Protein AF-A0A8H6BTT4-F1 (afdb_monomer_lite)

pLDDT: mean 71.1, std 17.99, range [34.5, 95.5]

Radius of gyration: 25.83 Å; chains: 1; bounding box: 54×52×84 Å

Organism: Candida albicans (NCBI:txid5476)

Structure (mmCIF, N/CA/C/O backbone):
data_AF-A0A8H6BTT4-F1
#
_entry.id   AF-A0A8H6BTT4-F1
#
loop_
_atom_site.group_PDB
_atom_site.id
_atom_site.type_symbol
_atom_site.label_atom_id
_atom_site.label_alt_id
_atom_site.label_comp_id
_atom_site.label_asym_id
_atom_site.label_entity_id
_atom_site.label_seq_id
_atom_site.pdbx_PDB_ins_code
_atom_site.Cartn_x
_atom_site.Cartn_y
_atom_site.Cartn_z
_atom_site.occupancy
_atom_site.B_iso_or_equiv
_atom_site.auth_seq_id
_atom_site.auth_comp_id
_atom_site.auth_asym_id
_atom_site.auth_atom_id
_atom_site.pdbx_PDB_model_num
ATOM 1 N N . MET A 1 1 ? 7.537 -8.546 46.262 1.00 34.50 1 MET A N 1
ATOM 2 C CA . MET A 1 1 ? 7.245 -9.928 45.823 1.00 34.50 1 MET A CA 1
ATOM 3 C C . MET A 1 1 ? 6.447 -9.865 44.535 1.00 34.50 1 MET A C 1
ATOM 5 O O . MET A 1 1 ? 5.301 -9.439 44.555 1.00 34.50 1 MET A O 1
ATOM 9 N N . SER A 1 2 ? 7.105 -10.193 43.424 1.00 35.16 2 SER A N 1
ATOM 10 C CA . SER A 1 2 ? 6.524 -10.254 42.081 1.00 35.16 2 SER A CA 1
ATOM 11 C C . SER A 1 2 ? 5.437 -11.331 42.040 1.00 35.16 2 SER A C 1
ATOM 13 O O . SER A 1 2 ? 5.732 -12.498 42.296 1.00 35.16 2 SER A O 1
ATOM 15 N N . LYS A 1 3 ? 4.183 -10.952 41.769 1.00 35.44 3 LYS A N 1
ATOM 16 C CA . LYS A 1 3 ? 3.129 -11.919 41.446 1.00 35.44 3 LYS A CA 1
ATOM 17 C C . LYS A 1 3 ? 3.288 -12.281 39.974 1.00 35.44 3 LYS A C 1
ATOM 19 O O . LYS A 1 3 ? 2.929 -11.512 39.089 1.00 35.44 3 LYS A O 1
ATOM 24 N N . ILE A 1 4 ? 3.878 -13.445 39.737 1.00 36.16 4 ILE A N 1
ATOM 25 C CA . ILE A 1 4 ? 3.877 -14.106 38.436 1.00 36.16 4 ILE A CA 1
ATOM 26 C C . ILE A 1 4 ? 2.411 -14.422 38.119 1.00 36.16 4 ILE A C 1
ATOM 28 O O . ILE A 1 4 ? 1.793 -15.230 38.809 1.00 36.16 4 ILE A O 1
ATOM 32 N N . HIS A 1 5 ? 1.832 -13.733 37.135 1.00 36.84 5 HIS A N 1
ATOM 33 C CA . HIS A 1 5 ? 0.508 -14.072 36.625 1.00 36.84 5 HIS A CA 1
ATOM 34 C C . HIS A 1 5 ? 0.617 -15.384 35.845 1.00 36.84 5 HIS A C 1
ATOM 36 O O . HIS A 1 5 ? 1.303 -15.454 34.826 1.00 36.84 5 HIS A O 1
ATOM 42 N N . THR A 1 6 ? -0.033 -16.426 36.355 1.00 44.44 6 THR A N 1
ATOM 43 C CA . THR A 1 6 ? -0.246 -17.698 35.665 1.00 44.44 6 THR A CA 1
ATOM 44 C C . THR A 1 6 ? -0.925 -17.418 34.324 1.00 44.44 6 T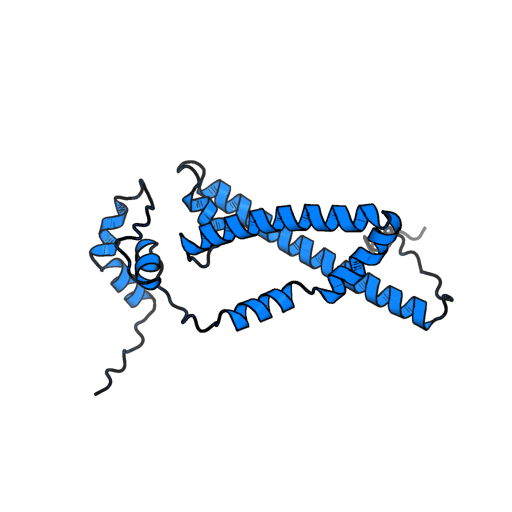HR A C 1
ATOM 46 O O . THR A 1 6 ? -1.900 -16.668 34.269 1.00 44.44 6 THR A O 1
ATOM 49 N N . VAL A 1 7 ? -0.394 -17.978 33.237 1.00 40.69 7 VAL A N 1
ATOM 50 C CA . VAL A 1 7 ? -0.995 -17.873 31.902 1.00 40.69 7 VAL A CA 1
ATOM 51 C C . VAL A 1 7 ? -2.302 -18.669 31.929 1.00 40.69 7 VAL A C 1
ATOM 53 O O . VAL A 1 7 ? -2.276 -19.894 31.874 1.00 40.69 7 VAL A O 1
ATOM 56 N N . LEU A 1 8 ? -3.427 -17.976 32.110 1.00 48.69 8 LEU A N 1
ATOM 57 C CA . LEU A 1 8 ? -4.773 -18.549 32.023 1.00 48.69 8 LEU A CA 1
ATOM 58 C C . LEU A 1 8 ? -5.030 -19.050 30.595 1.00 48.69 8 LEU A C 1
ATOM 60 O O . LEU A 1 8 ? -4.548 -18.452 29.626 1.00 48.69 8 LEU A O 1
ATOM 64 N N . SER A 1 9 ? -5.780 -20.146 30.467 1.00 45.72 9 SER A N 1
ATOM 65 C CA . SER A 1 9 ? -6.171 -20.704 29.168 1.00 45.72 9 SER A CA 1
ATOM 66 C C . SER A 1 9 ? -6.985 -19.676 28.367 1.00 45.72 9 SER A C 1
ATOM 68 O O . SER A 1 9 ? -7.694 -18.848 28.942 1.00 45.72 9 SER A O 1
ATOM 70 N N . GLN A 1 10 ? -6.895 -19.709 27.031 1.00 43.00 10 GLN A N 1
ATOM 71 C CA . GLN A 1 10 ? -7.602 -18.775 26.135 1.00 43.00 10 GLN A CA 1
ATOM 72 C C . GLN A 1 10 ? -9.111 -18.708 26.430 1.00 43.00 10 GLN A C 1
ATOM 74 O O . GLN A 1 10 ? -9.710 -17.638 26.339 1.00 43.00 10 GLN A O 1
ATOM 79 N N . GLU A 1 11 ? -9.710 -19.825 26.844 1.00 50.56 11 GLU A N 1
ATOM 80 C CA . GLU A 1 11 ? -11.13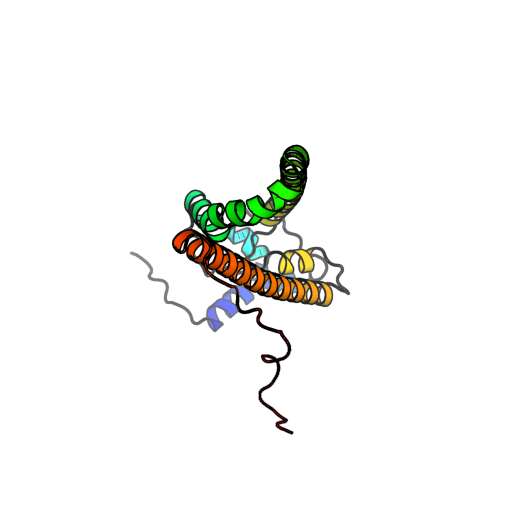1 -19.906 27.190 1.00 50.56 11 GLU A CA 1
ATOM 81 C C . GLU A 1 11 ? -11.460 -19.159 28.494 1.00 50.56 11 GLU A C 1
ATOM 83 O O . GLU A 1 11 ? -12.424 -18.397 28.528 1.00 50.56 11 GLU A O 1
ATOM 88 N N . GLU A 1 12 ? -10.609 -19.259 29.520 1.00 52.47 12 GLU A N 1
ATOM 89 C CA . GLU A 1 12 ? -10.796 -18.589 30.819 1.00 52.47 12 GLU A CA 1
ATOM 90 C C . GLU A 1 12 ? -10.616 -17.066 30.717 1.00 52.47 12 GLU A C 1
ATOM 92 O O . GLU A 1 12 ? -11.300 -16.298 31.395 1.00 52.47 12 GLU A O 1
ATOM 97 N N . LEU A 1 13 ? -9.725 -16.598 29.835 1.00 50.38 13 LEU A N 1
ATOM 98 C CA . LEU A 1 13 ? -9.551 -15.168 29.557 1.00 50.38 13 LEU A CA 1
ATOM 99 C C . LEU A 1 13 ? -10.730 -14.588 28.770 1.00 50.38 13 LEU A C 1
ATOM 101 O O . LEU A 1 13 ? -11.157 -13.468 29.050 1.00 50.38 13 LEU A O 1
ATOM 105 N N . VAL A 1 14 ? -11.274 -15.340 27.807 1.00 52.62 14 VAL A N 1
ATOM 106 C CA . VAL A 1 14 ? -12.504 -14.961 27.092 1.00 52.62 14 VAL A CA 1
ATOM 107 C C . VAL A 1 14 ? -13.684 -14.915 28.058 1.00 52.62 14 VAL A C 1
ATOM 109 O O . VAL A 1 14 ? -14.512 -14.009 27.967 1.00 52.62 14 VAL A O 1
ATOM 112 N N . GLU A 1 15 ? -13.749 -15.847 29.004 1.00 57.22 15 GLU A N 1
ATOM 113 C CA . GLU A 1 15 ? -14.790 -15.885 30.023 1.00 57.22 15 GLU A CA 1
ATOM 114 C C . GLU A 1 15 ? -14.665 -14.723 31.018 1.00 57.22 15 GLU A C 1
ATOM 116 O O . GLU A 1 15 ? -15.668 -14.074 31.291 1.00 57.22 15 GLU A O 1
ATOM 121 N N . GLN A 1 16 ? -13.455 -14.349 31.453 1.00 51.50 16 GLN A N 1
ATOM 122 C CA . GLN A 1 16 ? -13.228 -13.175 32.312 1.00 51.50 16 GLN A CA 1
ATOM 123 C C . GLN A 1 16 ? -13.513 -11.830 31.625 1.00 51.50 16 GLN A C 1
ATOM 125 O O . GLN A 1 16 ? -13.979 -10.889 32.272 1.00 51.50 16 GLN A O 1
ATOM 130 N N . VAL A 1 17 ? -13.258 -11.721 30.316 1.00 53.31 17 VAL A N 1
ATOM 131 C CA . VAL A 1 17 ? -13.626 -10.531 29.526 1.00 53.31 17 VAL A CA 1
ATOM 132 C C . VAL A 1 17 ? -15.139 -10.471 29.321 1.00 53.31 17 VAL A C 1
ATOM 134 O O . VAL A 1 17 ? -15.735 -9.408 29.482 1.00 53.31 17 VAL A O 1
ATOM 137 N N . LYS A 1 18 ? -15.785 -11.613 29.042 1.00 53.00 18 LYS A N 1
ATOM 138 C CA . LYS A 1 18 ? -17.250 -11.713 28.962 1.00 53.00 18 LYS A CA 1
ATOM 139 C C . LYS A 1 18 ? -17.929 -11.469 30.311 1.00 53.00 18 LYS A C 1
ATOM 141 O O . LYS A 1 18 ? -19.021 -10.913 30.330 1.00 53.00 18 LYS A O 1
ATOM 146 N N . SER A 1 19 ? -17.315 -11.868 31.426 1.00 50.38 19 SER A N 1
ATOM 147 C CA . SER A 1 19 ? -17.892 -11.754 32.770 1.00 50.38 19 SER A CA 1
ATOM 148 C C . SER A 1 19 ? -17.712 -10.372 33.398 1.00 50.38 19 SER A C 1
ATOM 150 O O . SER A 1 19 ? -18.298 -10.105 34.451 1.00 50.38 19 SER A O 1
ATOM 152 N N . HIS A 1 20 ? -16.908 -9.482 32.805 1.00 51.22 20 HIS A N 1
ATOM 153 C CA . HIS A 1 20 ? -16.835 -8.102 33.273 1.00 51.22 20 HIS A CA 1
ATOM 154 C C . HIS A 1 20 ? -18.169 -7.408 32.982 1.00 51.22 20 HIS A C 1
ATOM 156 O O . HIS A 1 20 ? -18.585 -7.267 31.830 1.00 51.22 20 HIS A O 1
ATOM 162 N N . LYS A 1 21 ? -18.841 -6.957 34.047 1.00 43.41 21 LYS A N 1
ATOM 163 C CA . LYS A 1 21 ? -20.152 -6.285 33.997 1.00 43.41 21 LYS A CA 1
ATOM 164 C C . LYS A 1 21 ? -20.181 -5.071 33.056 1.00 43.41 21 LYS A C 1
ATOM 166 O O . LYS A 1 21 ? -21.246 -4.740 32.545 1.00 43.41 21 LYS A O 1
ATOM 171 N N . GLU A 1 22 ? -19.025 -4.457 32.811 1.00 46.56 22 GLU A N 1
ATOM 172 C CA . GLU A 1 22 ? -18.831 -3.357 31.858 1.00 46.56 22 GLU A CA 1
ATOM 173 C C . GLU A 1 22 ? -18.987 -3.783 30.386 1.00 46.56 22 GLU A C 1
ATOM 175 O O . GLU A 1 22 ? -19.519 -3.020 29.586 1.00 46.56 22 GLU A O 1
ATOM 180 N N . TYR A 1 23 ? -18.600 -5.014 30.024 1.00 44.66 23 TYR A N 1
ATOM 181 C CA . TYR A 1 23 ? -18.646 -5.511 28.640 1.00 44.66 23 TYR A CA 1
ATOM 182 C C . TYR A 1 23 ? -19.887 -6.372 28.350 1.00 44.66 23 TYR A C 1
ATOM 184 O O . TYR A 1 23 ? -20.375 -6.381 27.219 1.00 44.66 23 TYR A O 1
ATOM 192 N N . TYR A 1 24 ? -20.451 -7.048 29.363 1.00 38.06 24 TYR A N 1
ATOM 193 C CA . TYR A 1 24 ? -21.650 -7.893 29.217 1.00 38.06 24 TYR A CA 1
ATOM 194 C C . TYR A 1 24 ? -22.916 -7.083 28.875 1.00 38.06 24 TYR A C 1
ATOM 196 O O . TYR A 1 24 ? -23.728 -7.496 28.043 1.00 38.06 24 TYR A O 1
ATOM 204 N N . ASN A 1 25 ? -23.066 -5.893 29.466 1.00 41.09 25 ASN A N 1
ATOM 205 C CA . ASN A 1 25 ? -24.255 -5.049 29.291 1.00 41.09 25 ASN A CA 1
ATOM 206 C C . ASN A 1 25 ? -24.286 -4.257 27.973 1.00 41.09 25 ASN A C 1
ATOM 208 O O . ASN A 1 25 ? -25.276 -3.588 27.686 1.00 41.09 25 ASN A O 1
ATOM 212 N N . ASN A 1 26 ? -23.247 -4.347 27.136 1.00 44.25 26 ASN A N 1
ATOM 213 C CA . ASN A 1 26 ? -23.182 -3.585 25.888 1.00 44.25 26 ASN A CA 1
ATOM 214 C C . ASN A 1 26 ? -23.872 -4.290 24.697 1.00 44.25 26 ASN A C 1
ATOM 216 O O . ASN A 1 26 ? -23.943 -3.754 23.593 1.00 44.25 26 ASN A O 1
ATOM 220 N N . THR A 1 27 ? -24.451 -5.477 24.911 1.00 46.03 27 THR A N 1
ATOM 221 C CA . THR A 1 27 ? -25.296 -6.155 23.908 1.00 46.03 27 THR A CA 1
ATOM 222 C C . THR A 1 27 ? -26.642 -5.455 23.681 1.00 46.03 27 THR A C 1
ATOM 224 O O . THR A 1 27 ? -27.316 -5.759 22.699 1.00 46.03 27 THR A O 1
ATOM 227 N N . GLN A 1 28 ? -27.013 -4.472 24.513 1.00 38.78 28 GLN A N 1
ATOM 228 C CA . GLN A 1 28 ? -28.137 -3.567 24.241 1.00 38.78 28 GLN A CA 1
ATOM 229 C C . GLN A 1 28 ? -27.756 -2.320 23.416 1.00 38.78 28 GLN A C 1
ATOM 231 O O . GLN A 1 28 ? -28.654 -1.679 22.883 1.00 38.78 28 GLN A O 1
ATOM 236 N N . ASN A 1 29 ? -26.467 -2.025 23.173 1.00 37.31 29 ASN A N 1
ATOM 237 C CA . ASN A 1 29 ? -26.042 -0.986 22.210 1.00 37.31 29 ASN A CA 1
ATOM 238 C C . ASN A 1 29 ? -25.744 -1.559 20.815 1.00 37.31 29 ASN A C 1
ATOM 240 O O . ASN A 1 29 ? -24.873 -1.089 20.079 1.00 37.31 29 ASN A O 1
ATOM 244 N N . VAL A 1 30 ? -26.524 -2.555 20.393 1.00 43.50 30 VAL A N 1
ATOM 245 C CA . VAL A 1 30 ? -26.549 -3.017 18.994 1.00 43.50 30 VAL A CA 1
ATOM 246 C C . VAL A 1 30 ? -27.079 -1.917 18.046 1.00 43.50 30 VAL A C 1
ATOM 248 O O . VAL A 1 30 ? -26.966 -2.046 16.827 1.00 43.50 30 VAL A O 1
ATOM 251 N N . GLU A 1 31 ? -27.544 -0.786 18.589 1.00 42.25 31 GLU A N 1
ATOM 252 C CA . GLU A 1 31 ? -27.954 0.413 17.848 1.00 42.25 31 GLU A CA 1
ATOM 253 C C . GLU A 1 31 ? -26.885 1.513 17.706 1.00 42.25 31 GLU A C 1
ATOM 255 O O . GLU A 1 31 ? -27.116 2.503 17.014 1.00 42.25 31 GLU A O 1
ATOM 260 N N . GLY A 1 32 ? -25.669 1.333 18.235 1.00 45.78 32 GLY A N 1
ATOM 261 C CA . GLY A 1 32 ? -24.583 2.269 17.944 1.00 45.78 32 GLY A CA 1
ATOM 262 C C . GLY A 1 32 ? -23.257 1.889 18.580 1.00 45.78 32 GLY A C 1
ATOM 263 O O . GLY A 1 32 ? -23.064 2.068 19.776 1.00 45.78 32 GLY A O 1
ATOM 264 N N . ARG A 1 33 ? -22.300 1.446 17.758 1.00 53.94 33 ARG A N 1
ATOM 265 C CA . ARG A 1 33 ? -20.882 1.352 18.128 1.00 53.94 33 ARG A CA 1
ATOM 266 C C . ARG A 1 33 ? -20.360 2.796 18.234 1.00 53.94 33 ARG A C 1
ATOM 268 O O . ARG A 1 33 ? -19.836 3.311 17.262 1.00 53.94 33 ARG A O 1
ATOM 275 N N . ARG A 1 34 ? -20.633 3.515 19.328 1.00 56.09 34 ARG A N 1
ATOM 276 C CA . ARG A 1 34 ? -20.081 4.859 19.572 1.00 56.09 34 ARG A CA 1
ATOM 277 C C . ARG A 1 34 ? -18.867 4.731 20.483 1.00 56.09 34 ARG A C 1
ATOM 279 O O . ARG A 1 34 ? -18.935 4.064 21.507 1.00 56.09 34 ARG A O 1
ATOM 286 N N . ILE A 1 35 ? -17.763 5.337 20.063 1.00 60.28 35 ILE A N 1
ATOM 287 C CA . ILE A 1 35 ? -16.530 5.448 20.841 1.00 60.28 35 ILE A CA 1
ATOM 288 C C . ILE A 1 35 ? -16.619 6.771 21.594 1.00 60.28 35 ILE A C 1
ATOM 290 O O . ILE A 1 35 ? -16.806 7.808 20.953 1.00 60.28 35 ILE A O 1
ATOM 294 N N . ASP A 1 36 ? -16.492 6.737 22.920 1.00 61.19 36 ASP A N 1
ATOM 295 C CA . ASP A 1 36 ? -16.529 7.934 23.759 1.00 61.19 36 ASP A CA 1
ATOM 296 C C . ASP A 1 36 ? -15.092 8.330 24.142 1.00 61.19 36 ASP A C 1
ATOM 298 O O . ASP A 1 36 ? -14.549 7.816 25.125 1.00 61.19 36 ASP A O 1
ATOM 302 N N . PRO A 1 37 ? -14.450 9.257 23.397 1.00 59.81 37 PRO A N 1
ATOM 303 C CA . PRO A 1 37 ? -13.042 9.614 23.601 1.00 59.81 37 PRO A CA 1
ATOM 304 C C . PRO A 1 37 ? -12.781 10.337 24.929 1.00 59.81 37 PRO A C 1
ATOM 306 O O . PRO A 1 37 ? -11.636 10.462 25.339 1.00 59.81 37 PRO A O 1
ATOM 309 N N . ASN A 1 38 ? -13.827 10.811 25.613 1.00 62.69 38 ASN A N 1
ATOM 310 C CA . ASN A 1 38 ? -13.710 11.437 26.933 1.00 62.69 38 ASN A CA 1
ATOM 311 C C . ASN A 1 38 ? -13.676 10.415 28.082 1.00 62.69 38 ASN A C 1
ATOM 313 O O . ASN A 1 38 ? -13.344 10.784 29.205 1.00 62.69 38 ASN A O 1
ATOM 317 N N . LEU A 1 39 ? -14.050 9.157 27.821 1.00 56.38 39 LEU A N 1
ATOM 318 C CA . LEU A 1 39 ? -14.131 8.103 28.835 1.00 56.38 39 LEU A CA 1
ATOM 319 C C . LEU A 1 39 ? -12.881 7.205 28.858 1.00 56.38 39 LEU A C 1
ATOM 321 O O . LEU A 1 39 ? -12.656 6.511 29.842 1.00 56.38 39 LEU A O 1
ATOM 325 N N . ALA A 1 40 ? -12.080 7.217 27.788 1.00 58.47 40 ALA A N 1
ATOM 326 C CA . ALA A 1 40 ? -10.867 6.416 27.647 1.00 58.47 40 ALA A CA 1
ATOM 327 C C . ALA A 1 40 ? -9.627 7.323 27.665 1.00 58.47 40 ALA A C 1
ATOM 329 O O . ALA A 1 40 ? -9.432 8.134 26.763 1.00 58.47 40 ALA A O 1
ATOM 330 N N . SER A 1 41 ? -8.770 7.177 28.678 1.00 60.19 41 SER A N 1
ATOM 331 C CA . SER A 1 41 ? -7.503 7.917 28.778 1.00 60.19 41 SER A CA 1
ATOM 332 C C . SER A 1 41 ? -6.365 7.223 28.023 1.00 60.19 41 SER A C 1
ATOM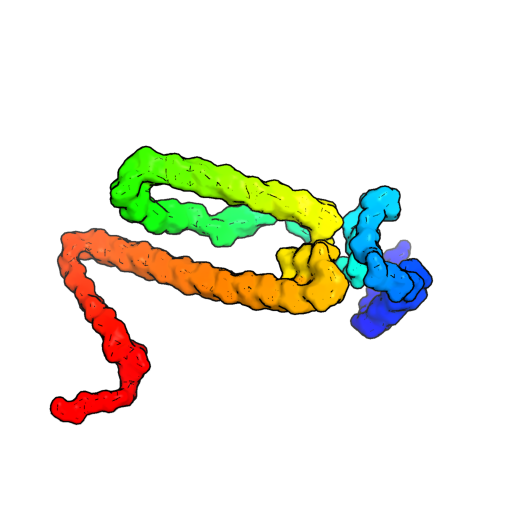 334 O O . SER A 1 41 ? -5.316 7.832 27.813 1.00 60.19 41 SER A O 1
ATOM 336 N N . ASN A 1 42 ? -6.541 5.951 27.651 1.00 66.25 42 ASN A N 1
ATOM 337 C CA . ASN A 1 42 ? -5.513 5.119 27.031 1.00 66.25 42 ASN A CA 1
ATOM 338 C C . ASN A 1 42 ? -6.059 4.309 25.843 1.00 66.25 42 ASN A C 1
ATOM 340 O O . ASN A 1 42 ? -7.194 3.834 25.876 1.00 66.25 42 ASN A O 1
ATOM 344 N N . ASP A 1 43 ? -5.204 4.041 24.845 1.00 65.19 43 ASP A N 1
ATOM 345 C CA . ASP A 1 43 ? -5.518 3.202 23.667 1.00 65.19 43 ASP A CA 1
ATOM 346 C C . ASP A 1 43 ? -6.097 1.823 24.060 1.00 65.19 43 ASP A C 1
ATOM 348 O O . ASP A 1 43 ? -6.924 1.262 23.347 1.00 65.19 43 ASP A O 1
ATOM 352 N N . VAL A 1 44 ? -5.688 1.279 25.213 1.00 64.94 44 VAL A N 1
ATOM 353 C CA . VAL A 1 44 ? -6.163 -0.010 25.753 1.00 64.94 44 VAL A CA 1
ATOM 354 C C . VAL A 1 44 ? -7.636 0.052 26.172 1.00 64.94 44 VAL A C 1
ATOM 356 O O . VAL A 1 44 ? -8.387 -0.888 25.927 1.00 64.94 44 VAL A O 1
ATOM 359 N N . GLU A 1 45 ? -8.061 1.160 26.778 1.00 63.19 45 GLU A N 1
ATOM 360 C CA . GLU A 1 45 ? -9.448 1.384 27.205 1.00 63.19 45 GLU A CA 1
ATOM 361 C C . GLU A 1 45 ? -10.343 1.646 25.989 1.00 63.19 45 GLU A C 1
ATOM 363 O O . GLU A 1 45 ? -11.456 1.129 25.902 1.00 63.19 45 GLU A O 1
ATOM 368 N N . MET A 1 46 ? -9.813 2.358 24.993 1.00 64.06 46 MET A N 1
ATOM 369 C CA . MET A 1 46 ? -10.471 2.580 23.706 1.00 64.06 46 MET A CA 1
ATOM 370 C C . MET A 1 46 ? -10.655 1.267 22.920 1.00 64.06 46 MET A C 1
ATOM 372 O O . MET A 1 46 ? -11.711 1.029 22.336 1.00 64.06 46 MET A O 1
ATOM 376 N N . LEU A 1 47 ? -9.664 0.368 22.954 1.00 65.12 47 LEU A N 1
ATOM 377 C CA . LEU A 1 47 ? -9.772 -0.994 22.416 1.00 65.12 47 LEU A CA 1
ATOM 378 C C . LEU A 1 47 ? -10.790 -1.847 23.187 1.00 65.12 47 LEU A C 1
ATOM 380 O O . LEU A 1 47 ? -11.559 -2.586 22.568 1.00 65.12 47 LEU A O 1
ATOM 384 N N . GLY A 1 48 ? -10.844 -1.696 24.514 1.00 62.19 48 GLY A N 1
ATOM 385 C CA . GLY A 1 48 ? -11.846 -2.329 25.371 1.00 62.19 48 GLY A CA 1
ATOM 386 C C . GLY A 1 48 ? -13.274 -1.941 24.979 1.00 62.19 48 GLY A C 1
ATOM 387 O O . GLY A 1 48 ? -14.118 -2.818 24.803 1.00 62.19 48 GLY A O 1
ATOM 388 N N . GLN A 1 49 ? -13.533 -0.653 24.724 1.00 57.19 49 GLN A N 1
ATOM 389 C CA . GLN A 1 49 ? -14.831 -0.165 24.224 1.00 57.19 49 GLN A CA 1
ATOM 390 C C .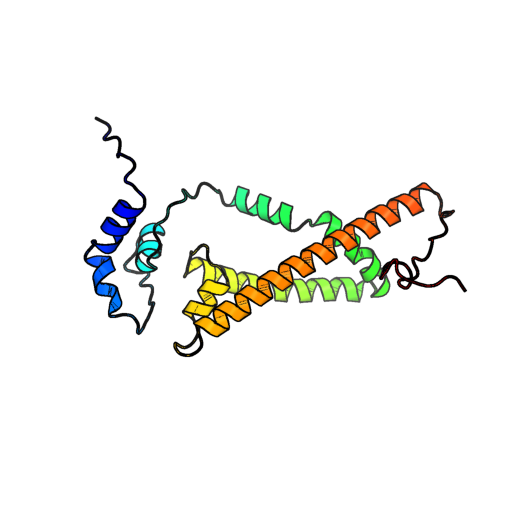 GLN A 1 49 ? -15.217 -0.771 22.863 1.00 57.19 49 GLN A C 1
ATOM 392 O O . GLN A 1 49 ? -16.399 -0.944 22.564 1.00 57.19 49 GLN A O 1
ATOM 397 N N . LEU A 1 50 ? -14.225 -1.135 22.046 1.00 61.34 50 LEU A N 1
ATOM 398 C CA . LEU A 1 50 ? -14.417 -1.798 20.754 1.00 61.34 50 LEU A CA 1
ATOM 399 C C . LEU A 1 50 ? -14.589 -3.323 20.877 1.00 61.34 50 LEU A C 1
ATOM 401 O O . LEU A 1 50 ? -14.802 -3.991 19.863 1.00 61.34 50 LEU A O 1
ATOM 405 N N . GLY A 1 51 ? -14.517 -3.871 22.096 1.00 59.66 51 GLY A N 1
ATOM 406 C CA . GLY A 1 51 ? -14.604 -5.303 22.375 1.00 59.66 51 GLY A CA 1
ATOM 407 C C . GLY A 1 51 ? -13.330 -6.080 22.032 1.00 59.66 51 GLY A C 1
ATOM 408 O O . GLY A 1 51 ? -13.378 -7.306 21.934 1.00 59.66 51 GLY A O 1
ATOM 409 N N . TYR A 1 52 ? -12.198 -5.393 21.832 1.00 59.28 52 TYR A N 1
ATOM 410 C CA . TYR A 1 52 ? -10.916 -6.013 21.501 1.00 59.28 52 TYR A CA 1
ATOM 411 C C . TYR A 1 52 ? -9.971 -6.026 22.702 1.00 59.28 52 TYR A C 1
ATOM 413 O O . TYR A 1 52 ? -9.608 -4.987 23.247 1.00 59.28 52 TYR A O 1
ATOM 421 N N . LYS A 1 53 ? -9.494 -7.221 23.064 1.00 58.75 53 LYS A N 1
ATOM 422 C CA . LYS A 1 53 ? -8.391 -7.391 24.011 1.00 58.75 53 LYS A CA 1
ATOM 423 C C . LYS A 1 53 ? -7.060 -7.284 23.265 1.00 58.75 53 LYS A C 1
ATOM 425 O O . LYS A 1 53 ? -6.814 -8.018 22.309 1.00 58.75 53 LYS A O 1
ATOM 430 N N . GLN A 1 54 ? -6.199 -6.361 23.687 1.00 61.19 54 GLN A N 1
ATOM 431 C CA . GLN A 1 54 ? -4.865 -6.204 23.112 1.00 61.19 54 GLN A CA 1
ATOM 432 C C . GLN A 1 54 ? -3.959 -7.371 23.543 1.00 61.19 54 GLN A C 1
ATOM 434 O O . GLN A 1 54 ? -3.381 -7.347 24.624 1.00 61.19 54 GLN A O 1
ATOM 439 N N . GLU A 1 55 ? -3.821 -8.388 22.692 1.00 64.75 55 GLU A N 1
ATOM 440 C CA . GLU A 1 55 ? -2.942 -9.545 22.954 1.00 64.75 55 GLU A CA 1
ATOM 441 C C . GLU A 1 55 ? -1.479 -9.290 22.529 1.00 64.75 55 GLU A C 1
ATOM 443 O O . GLU A 1 55 ? -0.555 -9.928 23.032 1.00 64.75 55 GLU A O 1
ATOM 448 N N . LEU A 1 56 ? -1.238 -8.333 21.619 1.00 66.25 56 LEU A N 1
ATOM 449 C CA . LEU A 1 56 ? 0.107 -7.971 21.153 1.00 66.25 56 LEU A CA 1
ATOM 450 C C . LEU A 1 56 ? 0.632 -6.708 21.852 1.00 66.25 56 LEU A C 1
ATOM 452 O O . LEU A 1 56 ? 0.012 -5.640 21.815 1.00 66.25 56 LEU A O 1
ATOM 456 N N . LYS A 1 57 ? 1.844 -6.796 22.416 1.00 61.09 57 LYS A N 1
ATOM 457 C CA . LYS A 1 57 ? 2.584 -5.626 22.914 1.00 61.09 57 LYS A CA 1
ATOM 458 C C . LYS A 1 57 ? 3.088 -4.789 21.732 1.00 61.09 57 LYS A C 1
ATOM 460 O O . LYS A 1 57 ? 3.903 -5.255 20.938 1.00 61.09 57 LYS A O 1
ATOM 465 N N . ARG A 1 58 ? 2.617 -3.543 21.612 1.00 68.00 58 ARG A N 1
ATOM 466 C CA . ARG A 1 58 ? 3.036 -2.598 20.561 1.00 68.00 58 ARG A CA 1
ATOM 467 C C . ARG A 1 58 ? 4.437 -2.064 20.883 1.00 68.00 58 ARG A C 1
ATOM 469 O O . ARG A 1 58 ? 4.568 -1.138 21.671 1.00 68.00 58 ARG A O 1
ATOM 476 N N . HIS A 1 59 ? 5.474 -2.654 20.287 1.00 75.50 59 HIS A N 1
ATOM 477 C CA . HIS A 1 59 ? 6.875 -2.231 20.468 1.00 75.50 59 HIS A CA 1
ATOM 478 C C . HIS A 1 59 ? 7.447 -1.409 19.302 1.00 75.50 59 HIS A C 1
ATOM 480 O O . HIS A 1 59 ? 8.603 -0.996 19.367 1.00 75.50 59 HIS A O 1
ATOM 486 N N . PHE A 1 60 ? 6.670 -1.153 18.246 1.00 76.69 60 PHE A N 1
ATOM 487 C CA . PHE A 1 60 ? 7.164 -0.393 17.101 1.00 76.69 60 PHE A CA 1
ATOM 488 C C . PHE A 1 60 ? 7.206 1.108 17.394 1.00 76.69 60 PHE A C 1
ATOM 490 O O . PHE A 1 60 ? 6.182 1.735 17.662 1.00 76.69 60 PHE A O 1
ATOM 497 N N . SER A 1 61 ? 8.407 1.678 17.316 1.00 84.44 61 SER A N 1
ATOM 498 C CA . SER A 1 61 ? 8.616 3.127 17.327 1.00 84.44 61 SER A CA 1
ATOM 499 C C . SER A 1 61 ? 8.199 3.744 15.986 1.00 84.44 61 SER A C 1
ATOM 501 O O . SER A 1 61 ? 8.297 3.098 14.942 1.00 84.44 61 SER A O 1
ATOM 503 N N . THR A 1 62 ? 7.800 5.019 15.976 1.00 83.81 62 THR A N 1
ATOM 504 C CA . THR A 1 62 ? 7.399 5.754 14.761 1.00 83.81 62 THR A CA 1
ATOM 505 C C . THR A 1 62 ? 8.468 5.699 13.666 1.00 83.81 62 THR A C 1
ATOM 507 O O . THR A 1 62 ? 8.147 5.531 12.492 1.00 83.81 62 THR A O 1
ATOM 510 N N . PHE A 1 63 ? 9.748 5.760 14.047 1.00 88.12 63 PHE A N 1
ATOM 511 C CA . PHE A 1 63 ? 10.861 5.660 13.101 1.00 88.12 63 PHE A CA 1
ATOM 512 C C . PHE A 1 63 ? 10.989 4.256 12.487 1.00 88.12 63 PHE A C 1
ATOM 514 O O . PHE A 1 63 ? 11.278 4.116 11.301 1.00 88.12 63 PHE A O 1
ATOM 521 N N . GLN A 1 64 ? 10.716 3.207 13.270 1.00 89.69 64 GLN A N 1
ATOM 522 C CA . GLN A 1 64 ? 10.709 1.827 12.774 1.00 89.69 64 GLN A CA 1
ATOM 523 C C . GLN A 1 64 ? 9.540 1.602 11.808 1.00 89.69 64 GLN A C 1
ATOM 525 O O . GLN A 1 64 ? 9.740 1.030 10.740 1.00 89.69 64 GLN A O 1
ATOM 530 N N . CYS A 1 65 ? 8.346 2.113 12.129 1.00 86.69 65 CYS A N 1
ATOM 531 C CA . CYS A 1 65 ? 7.195 2.073 11.222 1.00 86.69 65 CYS A CA 1
ATOM 532 C C . CYS A 1 65 ? 7.477 2.800 9.898 1.00 86.69 65 CYS A C 1
ATOM 534 O O . CYS A 1 65 ? 7.133 2.286 8.836 1.00 86.69 65 CYS A O 1
ATOM 536 N N . PHE A 1 66 ? 8.143 3.959 9.947 1.00 88.56 66 PHE A N 1
ATOM 537 C CA . PHE A 1 66 ? 8.556 4.689 8.748 1.00 88.56 66 PHE A CA 1
ATOM 538 C C . PHE A 1 66 ? 9.539 3.879 7.889 1.00 88.56 66 PHE A C 1
ATOM 540 O O . PHE A 1 66 ? 9.344 3.766 6.681 1.00 88.56 66 PHE A O 1
ATOM 547 N N . GLY A 1 67 ? 10.551 3.261 8.505 1.00 88.88 67 GLY A N 1
ATOM 548 C CA . GLY A 1 67 ? 11.517 2.419 7.793 1.00 88.88 67 GLY A CA 1
ATOM 549 C C . GLY A 1 67 ? 10.873 1.201 7.122 1.00 88.88 67 GLY A C 1
ATOM 550 O O . GLY A 1 67 ? 11.184 0.891 5.972 1.00 88.88 67 GLY A O 1
ATOM 551 N N . VAL A 1 68 ? 9.926 0.544 7.800 1.00 88.50 68 VAL A N 1
ATOM 552 C CA . VAL A 1 68 ? 9.162 -0.577 7.225 1.00 88.50 68 VAL A CA 1
ATOM 553 C C . VAL A 1 68 ? 8.317 -0.109 6.038 1.00 88.50 68 VAL A C 1
ATOM 555 O O . VAL A 1 68 ? 8.346 -0.744 4.985 1.00 88.50 68 VAL A O 1
ATOM 558 N N . ALA A 1 69 ? 7.616 1.021 6.163 1.00 88.56 69 ALA A N 1
ATOM 559 C CA . ALA A 1 69 ? 6.817 1.576 5.071 1.00 88.56 69 ALA A CA 1
ATOM 560 C C . ALA A 1 69 ? 7.678 1.964 3.855 1.00 88.56 69 ALA A C 1
ATOM 562 O O . ALA A 1 69 ? 7.322 1.644 2.721 1.00 88.56 69 ALA A O 1
ATOM 563 N N . PHE A 1 70 ? 8.832 2.598 4.086 1.00 86.31 70 PHE A N 1
ATOM 564 C CA . PHE A 1 70 ? 9.779 2.966 3.031 1.00 86.31 70 PHE A CA 1
ATOM 565 C C . PHE A 1 70 ? 10.330 1.738 2.293 1.00 86.31 70 PHE A C 1
ATOM 567 O O . PHE A 1 70 ? 10.445 1.754 1.068 1.00 86.31 70 PHE A O 1
ATOM 574 N N . SER A 1 71 ? 10.612 0.657 3.028 1.00 89.81 71 SER A N 1
ATOM 575 C CA . SER A 1 71 ? 11.061 -0.616 2.457 1.00 89.81 71 SER A CA 1
ATOM 576 C C . SER A 1 71 ? 9.998 -1.250 1.551 1.00 89.81 71 SER A C 1
ATOM 578 O O . SER A 1 71 ? 10.295 -1.615 0.416 1.00 89.81 71 SER A O 1
ATOM 580 N N . ILE A 1 72 ? 8.740 -1.312 2.008 1.00 86.00 72 ILE A N 1
ATOM 581 C CA . ILE A 1 72 ? 7.631 -1.920 1.249 1.00 86.00 72 ILE A CA 1
ATOM 582 C C . ILE A 1 72 ? 7.321 -1.135 -0.034 1.00 86.00 72 ILE A C 1
ATOM 584 O O . ILE A 1 72 ? 7.018 -1.735 -1.061 1.00 86.00 72 ILE A O 1
ATOM 588 N N . MET A 1 73 ? 7.406 0.197 0.008 1.00 85.00 73 MET A N 1
ATOM 589 C CA . MET A 1 73 ? 7.102 1.052 -1.146 1.00 85.00 73 MET A CA 1
ATOM 590 C C . MET A 1 73 ? 8.150 0.974 -2.264 1.00 85.00 73 MET A C 1
ATOM 592 O O . MET A 1 73 ? 7.847 1.369 -3.386 1.00 85.00 73 MET A O 1
ATOM 596 N N . GLY A 1 74 ? 9.368 0.485 -1.992 1.00 81.56 74 GLY A N 1
ATOM 597 C CA . GLY A 1 74 ? 10.381 0.261 -3.029 1.00 81.56 74 GLY A CA 1
ATOM 598 C C . GLY A 1 74 ? 10.587 1.477 -3.941 1.00 81.56 74 GLY A C 1
ATOM 599 O O . GLY A 1 74 ? 10.400 1.391 -5.156 1.00 81.56 74 GLY A O 1
ATOM 600 N N . LEU A 1 75 ? 10.934 2.633 -3.363 1.00 81.75 75 LEU A N 1
ATOM 601 C CA . LEU A 1 75 ? 10.959 3.912 -4.089 1.00 81.75 75 LEU A CA 1
ATOM 602 C C . LEU A 1 75 ? 11.892 3.888 -5.316 1.00 81.75 75 LEU A C 1
ATOM 604 O O . LEU A 1 75 ? 11.529 4.381 -6.382 1.00 81.75 75 LEU A O 1
ATOM 608 N N . LEU A 1 76 ? 13.073 3.278 -5.179 1.00 82.56 76 LEU A N 1
ATOM 609 C CA . LEU A 1 76 ? 14.083 3.204 -6.242 1.00 82.56 76 LEU A CA 1
ATOM 610 C C . LEU A 1 76 ? 13.593 2.446 -7.495 1.00 82.56 76 LEU A C 1
ATOM 612 O O . LEU A 1 76 ? 13.582 3.049 -8.572 1.00 82.56 76 LEU A O 1
ATOM 616 N N . PRO A 1 77 ? 13.142 1.175 -7.404 1.00 81.12 77 PRO A N 1
ATOM 617 C CA . PRO A 1 77 ? 12.640 0.451 -8.573 1.00 81.12 77 PRO A CA 1
ATOM 618 C C . PRO A 1 77 ? 11.359 1.064 -9.154 1.00 81.12 77 PRO A C 1
ATOM 620 O O . PRO A 1 77 ? 11.128 0.962 -10.361 1.00 81.12 77 PRO A O 1
ATOM 623 N N . SER A 1 78 ? 10.546 1.734 -8.332 1.00 83.94 78 SER A N 1
ATOM 624 C CA . SER A 1 78 ? 9.341 2.429 -8.798 1.00 83.94 78 SER A CA 1
ATOM 625 C C . SER A 1 78 ? 9.684 3.612 -9.707 1.00 83.94 78 SER A C 1
ATOM 627 O O . SER A 1 78 ? 9.142 3.718 -10.806 1.00 83.94 78 SER A O 1
ATOM 629 N N . ILE A 1 79 ? 10.635 4.464 -9.304 1.00 84.56 79 ILE A N 1
ATOM 630 C CA . ILE A 1 79 ? 11.084 5.600 -10.127 1.00 84.56 79 ILE A CA 1
ATOM 631 C C . ILE A 1 79 ? 11.697 5.101 -11.440 1.00 84.56 79 ILE A C 1
ATOM 633 O O . ILE A 1 79 ? 11.365 5.625 -12.503 1.00 84.56 79 ILE A O 1
ATOM 637 N N . ALA A 1 80 ? 12.531 4.058 -11.382 1.00 84.56 80 ALA A N 1
ATOM 638 C CA . ALA A 1 80 ? 13.154 3.473 -12.570 1.00 84.56 80 ALA A CA 1
ATOM 639 C C . ALA A 1 80 ? 12.115 2.960 -13.584 1.00 84.56 80 ALA A C 1
ATOM 641 O O . ALA A 1 80 ? 12.253 3.185 -14.785 1.00 84.56 80 ALA A O 1
ATOM 642 N N . SER A 1 81 ? 11.042 2.326 -13.101 1.00 82.81 81 SER A N 1
ATOM 643 C CA . SER A 1 81 ? 9.992 1.760 -13.959 1.00 82.81 81 SER A CA 1
ATOM 644 C C . SER A 1 81 ? 9.135 2.828 -14.643 1.00 82.81 81 SER A C 1
ATOM 646 O O . SER A 1 81 ? 8.688 2.631 -15.770 1.00 82.81 81 SER A O 1
ATOM 648 N N . ILE A 1 82 ? 8.899 3.963 -13.979 1.00 84.00 82 ILE A N 1
ATOM 649 C CA . ILE A 1 82 ? 8.078 5.053 -14.530 1.00 84.00 82 ILE A CA 1
ATOM 650 C C . ILE A 1 82 ? 8.903 5.923 -15.487 1.00 84.00 82 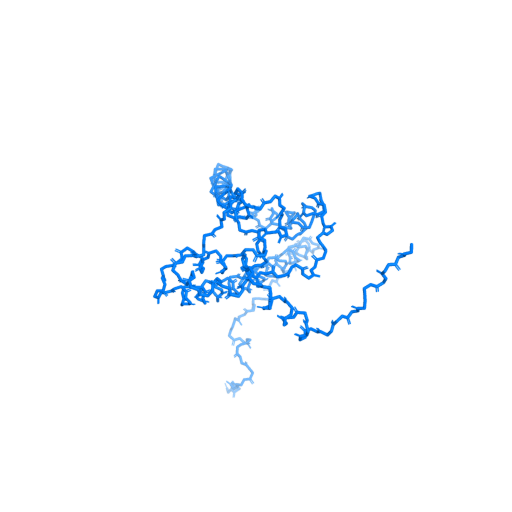ILE A C 1
ATOM 652 O O . ILE A 1 82 ? 8.344 6.513 -16.408 1.00 84.00 82 ILE A O 1
ATOM 656 N N . PHE A 1 83 ? 10.230 5.976 -15.331 1.00 82.69 83 PHE A N 1
ATOM 657 C CA . PHE A 1 83 ? 11.099 6.823 -16.152 1.00 82.69 83 PHE A CA 1
ATOM 658 C C . PHE A 1 83 ? 10.963 6.546 -17.660 1.00 82.69 83 PHE A C 1
ATOM 660 O O . PHE A 1 83 ? 10.898 7.485 -18.452 1.00 82.69 83 PHE A O 1
ATOM 667 N N . SER A 1 84 ? 10.825 5.276 -18.058 1.00 77.25 84 SER A N 1
ATOM 668 C CA . SER A 1 84 ? 10.613 4.891 -19.462 1.00 77.25 84 SER A CA 1
ATOM 669 C C . SER A 1 84 ? 9.301 5.441 -20.036 1.00 77.25 84 SER A C 1
ATOM 671 O O . SER A 1 84 ? 9.277 5.928 -21.163 1.00 77.25 84 SER A O 1
ATOM 673 N N . GLN A 1 85 ? 8.223 5.432 -19.248 1.00 77.88 85 GLN A N 1
ATOM 674 C CA . GLN A 1 85 ? 6.921 5.980 -19.641 1.00 77.88 85 GLN A CA 1
ATOM 675 C C . GLN A 1 85 ? 6.908 7.516 -19.583 1.00 77.88 85 GLN A C 1
ATOM 677 O O . GLN A 1 85 ? 6.284 8.172 -20.416 1.00 77.88 85 GLN A O 1
ATOM 682 N N . GLY A 1 86 ? 7.634 8.104 -18.629 1.00 79.31 86 GLY A N 1
ATOM 683 C CA . GLY A 1 86 ? 7.742 9.550 -18.443 1.00 79.31 86 GLY A CA 1
ATOM 684 C C . GLY A 1 86 ? 8.424 10.266 -19.608 1.00 79.31 86 GLY A C 1
ATOM 685 O O . GLY A 1 86 ? 8.003 11.359 -19.980 1.00 79.31 86 GLY A O 1
ATOM 686 N N . ILE A 1 87 ? 9.424 9.636 -20.236 1.00 80.50 87 ILE A N 1
ATOM 687 C CA . ILE A 1 87 ? 10.091 10.186 -21.428 1.00 80.50 87 ILE A CA 1
ATOM 688 C C . ILE A 1 87 ? 9.100 10.345 -22.592 1.00 80.50 87 ILE A C 1
ATOM 690 O O . ILE A 1 87 ? 9.141 11.355 -23.292 1.00 80.50 87 ILE A O 1
ATOM 694 N N . VAL A 1 88 ? 8.172 9.399 -22.765 1.00 84.00 88 VAL A N 1
ATOM 695 C CA . VAL A 1 88 ? 7.165 9.432 -23.842 1.00 84.00 88 VAL A CA 1
ATOM 696 C C . VAL A 1 88 ? 6.134 10.548 -23.625 1.00 84.00 88 VAL A C 1
ATOM 698 O O . VAL A 1 88 ? 5.676 11.161 -24.585 1.00 84.00 88 VAL A O 1
ATOM 701 N N . ALA A 1 89 ? 5.795 10.855 -22.370 1.00 80.69 89 ALA A N 1
ATOM 702 C CA . ALA A 1 89 ? 4.846 11.914 -22.009 1.00 80.69 89 ALA A CA 1
ATOM 703 C C . ALA A 1 89 ? 5.443 13.338 -22.055 1.00 80.69 89 ALA A C 1
ATOM 705 O O . ALA A 1 89 ? 4.710 14.328 -22.002 1.00 80.69 89 ALA A O 1
ATOM 706 N N . GLY A 1 90 ? 6.770 13.451 -22.139 1.00 85.62 90 GLY A N 1
ATOM 707 C CA . GLY A 1 90 ? 7.503 14.711 -22.082 1.00 85.62 90 GLY A CA 1
ATOM 708 C C . GLY A 1 90 ? 7.673 15.278 -20.657 1.00 85.62 90 GLY A C 1
ATOM 709 O O . GLY A 1 90 ? 6.953 14.902 -19.727 1.00 85.62 90 GLY A O 1
ATOM 710 N N . PRO A 1 91 ? 8.609 16.230 -20.453 1.00 83.19 91 PRO A N 1
ATOM 711 C CA . PRO A 1 91 ? 9.000 16.696 -19.116 1.00 83.19 91 PRO A CA 1
ATOM 712 C C . PRO A 1 91 ? 7.861 17.358 -18.332 1.00 83.19 91 PRO A C 1
ATOM 714 O O . PRO A 1 91 ? 7.736 17.172 -17.122 1.00 83.19 91 PRO A O 1
ATOM 717 N N . ALA A 1 92 ? 7.008 18.118 -19.025 1.00 86.19 92 ALA A N 1
ATOM 718 C CA . ALA A 1 92 ? 5.873 18.798 -18.411 1.00 86.19 92 ALA A CA 1
ATOM 719 C C . ALA A 1 92 ? 4.788 17.805 -17.963 1.00 86.19 92 ALA A C 1
ATOM 721 O O . ALA A 1 92 ? 4.261 17.941 -16.860 1.00 86.19 92 ALA A O 1
ATOM 722 N N . GLY A 1 93 ? 4.487 16.788 -18.780 1.00 85.19 93 GLY A N 1
ATOM 723 C CA . GLY A 1 93 ? 3.503 15.756 -18.447 1.00 85.19 93 GLY A CA 1
ATOM 724 C C . GLY A 1 93 ? 3.939 14.913 -17.250 1.00 85.19 93 GLY A C 1
ATOM 725 O O . GLY A 1 93 ? 3.143 14.663 -16.347 1.00 85.19 93 GLY A O 1
ATOM 726 N N . PHE A 1 94 ? 5.224 14.558 -17.195 1.00 84.81 94 PHE A N 1
ATOM 727 C CA . PHE A 1 94 ? 5.800 13.811 -16.079 1.00 84.81 94 PHE A CA 1
ATOM 728 C C . PHE A 1 94 ? 5.728 14.586 -14.751 1.00 84.81 94 PHE A C 1
ATOM 730 O O . PHE A 1 94 ? 5.264 14.047 -13.747 1.00 84.81 94 PHE A O 1
ATOM 737 N N . LEU A 1 95 ? 6.117 15.868 -14.747 1.00 88.25 95 LEU A N 1
ATOM 738 C CA . LEU A 1 95 ? 6.098 16.702 -13.540 1.00 88.25 95 LEU A CA 1
ATOM 739 C C . LEU A 1 95 ? 4.675 16.989 -13.050 1.00 88.25 95 LEU A C 1
ATOM 741 O O . LEU A 1 95 ? 4.373 16.766 -11.878 1.00 88.25 95 LEU A O 1
ATOM 745 N N . TRP A 1 96 ? 3.785 17.455 -13.931 1.00 88.94 96 TRP A N 1
ATOM 746 C CA . TRP A 1 96 ? 2.412 17.774 -13.537 1.00 88.94 96 TRP A CA 1
ATOM 747 C C . TRP A 1 96 ? 1.620 16.523 -13.151 1.00 88.94 96 TRP A C 1
ATOM 749 O O . TRP A 1 96 ? 0.890 16.557 -12.162 1.00 88.94 96 TRP A O 1
ATOM 759 N N . GLY A 1 97 ? 1.814 15.405 -13.858 1.00 88.62 97 GLY A N 1
ATOM 760 C CA . GLY A 1 97 ? 1.214 14.120 -13.496 1.00 88.62 97 GLY A CA 1
ATOM 761 C C . GLY A 1 97 ? 1.642 13.660 -12.102 1.00 88.62 97 G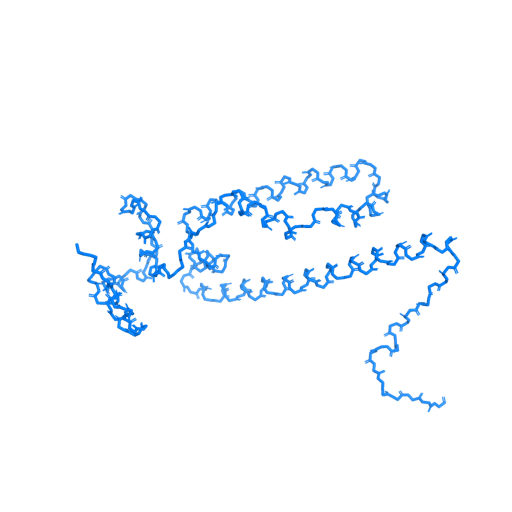LY A C 1
ATOM 762 O O . GLY A 1 97 ? 0.801 13.277 -11.288 1.00 88.62 97 GLY A O 1
ATOM 763 N N . TRP A 1 98 ? 2.933 13.781 -11.785 1.00 87.19 98 TRP A N 1
ATOM 764 C CA . TRP A 1 98 ? 3.456 13.431 -10.467 1.00 87.19 98 TRP A CA 1
ATOM 765 C C . TRP A 1 98 ? 2.922 14.341 -9.350 1.00 87.19 98 TRP A C 1
ATOM 767 O O . TRP A 1 98 ? 2.503 13.841 -8.303 1.00 87.19 98 TRP A O 1
ATOM 777 N N . VAL A 1 99 ? 2.875 15.662 -9.570 1.00 91.25 99 VAL A N 1
ATOM 778 C CA . VAL A 1 99 ? 2.367 16.631 -8.578 1.00 91.25 99 VAL A CA 1
ATOM 779 C C . VAL A 1 99 ? 0.884 16.397 -8.289 1.00 91.25 99 VAL A C 1
ATOM 781 O O . VAL A 1 99 ? 0.490 16.303 -7.125 1.00 91.25 99 VAL A O 1
ATOM 784 N N . ILE A 1 100 ? 0.063 16.251 -9.333 1.00 93.38 100 ILE A N 1
ATOM 785 C CA . ILE A 1 100 ? -1.380 16.019 -9.190 1.00 93.38 100 ILE A CA 1
ATOM 786 C C . ILE A 1 100 ? -1.630 14.683 -8.480 1.00 93.38 100 ILE A C 1
ATOM 788 O O . ILE A 1 100 ? -2.398 14.634 -7.519 1.00 93.38 100 ILE A O 1
ATOM 792 N N . SER A 1 101 ? -0.937 13.613 -8.885 1.00 91.50 101 SER A N 1
ATOM 793 C CA . SER A 1 101 ? -1.063 12.303 -8.238 1.00 91.50 101 SER A CA 1
ATOM 794 C C . SER A 1 101 ? -0.661 12.348 -6.761 1.00 91.50 101 SER A C 1
ATOM 796 O O . SER A 1 101 ? -1.343 11.765 -5.919 1.00 91.50 101 SER A O 1
ATOM 798 N N . SER A 1 102 ? 0.415 13.060 -6.420 1.00 91.81 102 SER A N 1
ATOM 799 C CA . SER A 1 102 ? 0.887 13.180 -5.036 1.00 91.81 102 SER A CA 1
ATOM 800 C C . SER A 1 102 ? -0.123 13.911 -4.146 1.00 91.81 102 SER A C 1
ATOM 802 O O . SER A 1 102 ? -0.380 13.470 -3.027 1.00 91.81 102 SER A O 1
ATOM 804 N N . LEU A 1 103 ? -0.756 14.980 -4.643 1.00 95.50 103 LEU A N 1
ATOM 805 C CA . LEU A 1 103 ? -1.801 15.707 -3.907 1.00 95.50 103 LEU A CA 1
ATOM 806 C C . LEU A 1 103 ? -3.037 14.839 -3.626 1.00 95.50 103 LEU A C 1
ATOM 808 O O . LEU A 1 103 ? -3.593 14.875 -2.522 1.00 95.50 103 LEU A O 1
ATOM 812 N N . LEU A 1 104 ? -3.452 14.026 -4.600 1.00 94.62 104 LEU A N 1
ATOM 813 C CA . LEU A 1 104 ? -4.571 13.097 -4.432 1.00 94.62 104 LEU A CA 1
ATOM 814 C C . LEU A 1 104 ? -4.252 12.013 -3.392 1.00 94.62 104 LEU A C 1
ATOM 816 O O . LEU A 1 104 ? -5.057 11.762 -2.495 1.00 94.62 104 LEU A O 1
ATOM 820 N N . ILE A 1 105 ? -3.055 11.421 -3.457 1.00 92.75 105 ILE A N 1
ATOM 821 C CA . ILE A 1 105 ? -2.614 10.394 -2.501 1.00 92.75 105 ILE A CA 1
ATOM 822 C C . ILE A 1 105 ? -2.479 10.977 -1.088 1.00 92.75 105 ILE A C 1
ATOM 824 O O . ILE A 1 105 ? -2.890 10.331 -0.124 1.00 92.75 105 ILE A O 1
ATOM 828 N N . LEU A 1 106 ? -1.973 12.207 -0.944 1.00 93.94 106 LEU A N 1
ATOM 829 C CA . LEU A 1 106 ? -1.893 12.885 0.354 1.00 93.94 106 LEU A CA 1
ATOM 830 C C . LEU A 1 106 ? -3.273 13.091 0.978 1.00 93.94 106 LEU A C 1
ATOM 832 O O . LEU A 1 106 ? -3.439 12.857 2.172 1.00 93.94 106 LEU A O 1
ATOM 836 N N . THR A 1 107 ? -4.274 13.463 0.178 1.00 94.69 107 THR A N 1
ATOM 837 C CA . THR A 1 107 ? -5.649 13.651 0.663 1.00 94.69 107 THR A CA 1
ATOM 838 C C . THR A 1 107 ? -6.222 12.340 1.210 1.00 94.69 107 THR A C 1
ATOM 840 O O . THR A 1 107 ? -6.807 12.315 2.294 1.00 94.69 107 THR A O 1
ATOM 843 N N . ILE A 1 108 ? -5.990 11.227 0.507 1.00 92.75 108 ILE A N 1
ATOM 844 C CA . ILE A 1 108 ? -6.378 9.885 0.965 1.00 92.75 108 ILE A CA 1
ATOM 845 C C . ILE A 1 108 ? -5.609 9.505 2.239 1.00 92.75 108 ILE A C 1
ATOM 847 O O . ILE A 1 108 ? -6.202 8.984 3.182 1.00 92.75 108 ILE A O 1
ATOM 851 N N . GLY A 1 109 ? -4.309 9.807 2.307 1.00 91.00 109 GLY A N 1
ATOM 852 C CA . GLY A 1 109 ? -3.474 9.557 3.483 1.00 91.00 109 GLY A CA 1
ATOM 853 C C . GLY A 1 109 ? -3.945 10.312 4.729 1.00 91.00 109 GLY A C 1
ATOM 854 O O . GLY A 1 109 ? -3.993 9.732 5.812 1.00 91.00 109 GLY A O 1
ATOM 855 N N . VAL A 1 110 ? -4.363 11.572 4.578 1.00 92.94 110 VAL A N 1
ATOM 856 C CA . VAL A 1 110 ? -4.943 12.378 5.666 1.00 92.94 110 VAL A CA 1
ATOM 857 C C . VAL A 1 110 ? -6.292 11.809 6.115 1.00 92.94 110 VAL A C 1
ATOM 859 O O . VAL A 1 110 ? -6.539 11.678 7.311 1.00 92.94 110 VAL A O 1
ATOM 862 N N . ALA A 1 111 ? -7.160 11.400 5.188 1.00 90.69 111 ALA A N 1
ATOM 863 C CA . ALA A 1 111 ? -8.416 10.743 5.556 1.00 90.69 111 ALA A CA 1
ATOM 864 C C . ALA A 1 111 ? -8.174 9.427 6.328 1.00 90.69 111 ALA A C 1
ATOM 866 O O . ALA A 1 111 ? -8.870 9.121 7.304 1.00 90.69 111 ALA A O 1
ATOM 867 N N . MET A 1 112 ? -7.145 8.672 5.930 1.00 87.19 112 MET A N 1
ATOM 868 C CA . MET A 1 112 ? -6.754 7.430 6.592 1.00 87.19 112 MET A CA 1
ATOM 869 C C . MET A 1 112 ? -6.164 7.668 7.986 1.00 87.19 112 MET A C 1
ATOM 871 O O . MET A 1 112 ? -6.440 6.896 8.902 1.00 87.19 112 MET A O 1
ATOM 875 N N . SER A 1 113 ? -5.381 8.735 8.173 1.00 88.56 113 SER A N 1
ATOM 876 C CA . SER A 1 113 ? -4.786 9.060 9.474 1.00 88.56 113 SER A CA 1
ATOM 877 C C . SER A 1 113 ? -5.843 9.478 10.499 1.00 88.56 113 SER A C 1
ATOM 879 O O . SER A 1 113 ? -5.793 9.030 11.645 1.00 88.56 113 SER A O 1
ATOM 881 N N . ILE A 1 114 ? -6.854 10.245 10.078 1.00 86.69 114 ILE A N 1
ATOM 882 C CA . ILE A 1 114 ? -7.993 10.634 10.927 1.00 86.69 114 ILE A CA 1
ATOM 883 C C . ILE A 1 114 ? -8.805 9.397 11.348 1.00 86.69 114 ILE A C 1
ATOM 885 O O . ILE A 1 114 ? -9.186 9.253 12.515 1.00 86.69 114 ILE A O 1
ATOM 889 N N . SER A 1 115 ? -9.025 8.462 10.421 1.00 84.12 115 SER A N 1
ATOM 890 C CA . SER A 1 115 ? -9.732 7.202 10.702 1.00 84.12 115 SER A CA 1
ATOM 891 C C . SER A 1 115 ? -8.924 6.287 11.632 1.00 84.12 115 SER A C 1
ATOM 893 O O . SER A 1 115 ? -9.465 5.714 12.576 1.00 84.12 115 SER A O 1
ATOM 895 N N . GLY A 1 116 ? -7.607 6.195 11.425 1.00 81.19 116 GLY A N 1
ATOM 896 C CA . GLY A 1 116 ? -6.707 5.419 12.279 1.00 81.19 116 GLY A CA 1
ATOM 897 C C . GLY A 1 116 ? -6.586 5.966 13.702 1.00 81.19 116 GLY A C 1
ATOM 898 O O . GLY A 1 116 ? -6.474 5.184 14.641 1.00 81.19 116 GLY A O 1
ATOM 899 N N . SER A 1 117 ? -6.666 7.289 13.879 1.00 80.75 117 SER A N 1
ATOM 900 C CA . SER A 1 117 ? -6.640 7.915 15.208 1.00 80.75 117 SER A CA 1
ATOM 901 C C . SER A 1 117 ? -7.936 7.712 15.993 1.00 80.75 117 SER A C 1
ATOM 903 O O . SER A 1 117 ? -7.896 7.660 17.217 1.00 80.75 117 SER A O 1
ATOM 905 N N . SER A 1 118 ? -9.081 7.637 15.312 1.00 74.06 118 SER A N 1
ATOM 906 C CA . SER A 1 118 ? -10.394 7.473 15.953 1.00 74.06 118 SER A CA 1
ATOM 907 C C . SER A 1 118 ? -10.785 6.011 16.154 1.00 74.06 118 SER A C 1
ATOM 909 O O . SER A 1 118 ? -11.640 5.721 16.982 1.00 74.06 118 SER A O 1
ATOM 911 N N . ILE A 1 119 ? -10.180 5.085 15.405 1.00 73.44 119 ILE A N 1
ATOM 912 C CA . ILE A 1 119 ? -10.479 3.653 15.449 1.00 73.44 119 ILE A CA 1
ATOM 913 C C . ILE A 1 119 ? -9.171 2.880 15.240 1.00 73.44 119 ILE A C 1
ATOM 915 O O . ILE A 1 119 ? -8.896 2.347 14.159 1.00 73.44 119 ILE A O 1
ATOM 919 N N . SER A 1 120 ? -8.352 2.824 16.291 1.00 66.56 120 SER A N 1
ATOM 920 C CA . SER A 1 120 ? -7.074 2.105 16.295 1.00 66.56 120 SER A CA 1
ATOM 921 C C . SER A 1 120 ? -7.316 0.599 16.434 1.00 66.56 120 SER A C 1
ATOM 923 O O . SER A 1 120 ? -7.133 0.018 17.496 1.00 66.56 120 SER A O 1
ATOM 925 N N . THR A 1 121 ? -7.797 -0.048 15.369 1.00 70.06 121 THR A N 1
ATOM 926 C CA . THR A 1 121 ? -7.983 -1.510 15.318 1.00 70.06 121 THR A CA 1
ATOM 927 C C . THR A 1 121 ? -7.133 -2.123 14.215 1.00 70.06 121 THR A C 1
ATOM 929 O O . THR A 1 121 ? -6.910 -1.522 13.165 1.00 70.06 121 THR A O 1
ATOM 932 N N . SER A 1 122 ? -6.702 -3.369 14.409 1.00 67.62 122 SER A N 1
ATOM 933 C CA . SER A 1 122 ? -5.915 -4.123 13.423 1.00 67.62 122 SER A CA 1
ATOM 934 C C . SER A 1 122 ? -6.706 -4.520 12.161 1.00 67.62 122 SER A C 1
ATOM 936 O O . SER A 1 122 ? -6.140 -5.138 11.266 1.00 67.62 122 SER A O 1
ATOM 938 N N . GLY A 1 123 ? -8.005 -4.193 12.080 1.00 65.69 123 GLY A N 1
ATOM 939 C CA . GLY A 1 123 ? -8.903 -4.579 10.984 1.00 65.69 123 GLY A CA 1
ATOM 940 C C . GLY A 1 123 ? -8.972 -3.599 9.802 1.00 65.69 123 GLY A C 1
ATOM 941 O O . GLY A 1 123 ? -9.595 -3.921 8.789 1.00 65.69 123 GLY A O 1
ATOM 942 N N . GLY A 1 124 ? -8.346 -2.422 9.903 1.00 75.56 124 GLY A N 1
ATOM 943 C CA . GLY A 1 124 ? -8.187 -1.465 8.798 1.00 75.56 124 GLY A CA 1
ATOM 944 C C . GLY A 1 124 ? -9.478 -1.129 8.032 1.00 75.56 124 GLY A C 1
ATOM 945 O O . GLY A 1 124 ? -10.541 -0.930 8.621 1.00 75.56 124 GLY A O 1
ATOM 946 N N . LEU A 1 125 ? -9.388 -1.092 6.695 1.00 80.75 125 LEU A N 1
ATOM 947 C CA . LEU A 1 125 ? -10.457 -0.646 5.785 1.00 80.75 125 LEU A CA 1
ATOM 948 C C . LEU A 1 125 ? -11.770 -1.441 5.925 1.00 80.75 125 LEU A C 1
ATOM 950 O O . LEU A 1 125 ? -12.863 -0.874 5.888 1.00 80.75 125 LEU A O 1
ATOM 954 N N . TYR A 1 126 ? -11.676 -2.758 6.113 1.00 81.94 126 TYR A N 1
ATOM 955 C CA . TYR A 1 126 ? -12.834 -3.641 6.306 1.00 81.94 126 TYR A CA 1
ATOM 956 C C . TYR A 1 126 ? -13.581 -3.306 7.610 1.00 81.94 126 TYR A C 1
ATOM 958 O O . TYR A 1 126 ? -14.815 -3.309 7.657 1.00 81.94 126 TYR A O 1
ATOM 966 N N . TYR A 1 127 ? -12.834 -2.974 8.665 1.00 77.31 127 TYR A N 1
ATOM 967 C CA . TYR A 1 127 ? -13.406 -2.641 9.962 1.00 77.31 127 TYR A CA 1
ATOM 968 C C . TYR A 1 127 ? -14.078 -1.269 9.940 1.00 77.31 127 TYR A C 1
ATOM 970 O O . TYR A 1 127 ? -15.220 -1.132 10.382 1.00 77.31 127 TYR A O 1
ATOM 978 N N . TRP A 1 128 ? -13.410 -0.265 9.364 1.00 79.56 128 TRP A N 1
ATOM 979 C CA . TRP A 1 128 ? -13.969 1.082 9.223 1.00 79.56 128 TRP A CA 1
ATOM 980 C C . TRP A 1 128 ? -15.244 1.078 8.382 1.00 79.56 128 TRP A C 1
ATOM 982 O O . TRP A 1 128 ? -16.233 1.712 8.736 1.00 79.56 128 TRP A O 1
ATOM 992 N N . THR A 1 129 ? -15.281 0.284 7.317 1.00 81.19 129 THR A N 1
ATOM 993 C CA . THR A 1 129 ? -16.483 0.161 6.483 1.00 81.19 129 THR A CA 1
ATOM 994 C C . THR A 1 129 ? -17.618 -0.553 7.206 1.00 81.19 129 THR A C 1
ATOM 996 O O . THR A 1 129 ? -18.767 -0.151 7.056 1.00 81.19 129 THR A O 1
ATOM 999 N N . ASN A 1 130 ? -17.324 -1.528 8.074 1.00 77.62 130 ASN A N 1
ATOM 1000 C CA . ASN A 1 130 ? -18.343 -2.137 8.932 1.00 77.62 130 ASN A CA 1
ATOM 1001 C C . ASN A 1 130 ? -18.917 -1.154 9.960 1.00 77.62 130 ASN A C 1
ATOM 1003 O O . ASN A 1 130 ? -20.077 -1.271 10.349 1.00 77.62 130 ASN A O 1
ATOM 1007 N N . TYR A 1 131 ? -18.078 -0.229 10.429 1.00 75.44 131 TYR A N 1
ATOM 1008 C CA . TYR A 1 131 ? -18.422 0.768 11.434 1.00 75.44 131 TYR A CA 1
ATOM 1009 C C . TYR A 1 131 ? -19.300 1.890 10.860 1.00 75.44 131 TYR A C 1
ATOM 1011 O O . TYR A 1 131 ? -20.284 2.269 11.486 1.00 75.44 131 TYR A O 1
ATOM 1019 N N . TYR A 1 132 ? -18.986 2.385 9.657 1.00 78.81 132 TYR A N 1
ATOM 1020 C CA . TYR A 1 132 ? -19.732 3.478 9.017 1.00 78.81 132 TYR A CA 1
ATOM 1021 C C . TYR A 1 132 ? -20.932 3.021 8.168 1.00 78.81 132 TYR A C 1
ATOM 1023 O O . TYR A 1 132 ? -21.772 3.844 7.806 1.00 78.81 132 TYR A O 1
ATOM 1031 N N . ALA A 1 133 ? -21.037 1.734 7.822 1.00 78.06 133 ALA A N 1
ATOM 1032 C CA . ALA A 1 133 ? -22.116 1.239 6.970 1.00 78.06 133 ALA A CA 1
ATOM 1033 C C . ALA A 1 133 ? -23.462 1.076 7.714 1.00 78.06 133 ALA A C 1
ATOM 1035 O O . ALA A 1 133 ? -23.493 0.687 8.885 1.00 78.06 133 ALA A O 1
ATOM 1036 N N . PRO A 1 134 ? -24.603 1.276 7.020 1.00 73.50 134 PRO A N 1
ATOM 1037 C CA . PRO A 1 134 ? -25.918 1.081 7.616 1.00 73.50 134 PRO A CA 1
ATOM 1038 C C . PRO A 1 134 ? -26.153 -0.382 8.048 1.00 73.50 134 PRO A C 1
ATOM 1040 O O . PRO A 1 134 ? -25.683 -1.308 7.374 1.00 73.50 134 PRO A O 1
ATOM 1043 N N . PRO A 1 135 ? -26.951 -0.633 9.110 1.00 69.19 135 PRO A N 1
ATOM 1044 C CA . PRO A 1 135 ? -27.088 -1.955 9.737 1.00 69.19 135 PRO A CA 1
ATOM 1045 C C . PRO A 1 135 ? -27.503 -3.085 8.791 1.00 69.19 135 PRO A C 1
ATOM 1047 O O . PRO A 1 135 ? -27.138 -4.236 9.016 1.00 69.19 135 PRO A O 1
ATOM 1050 N N . ARG A 1 136 ? -28.247 -2.749 7.729 1.00 72.00 136 ARG A N 1
ATOM 1051 C CA . ARG A 1 136 ? -28.767 -3.699 6.736 1.00 72.00 136 ARG A CA 1
ATOM 1052 C C . ARG A 1 136 ? -27.707 -4.205 5.758 1.00 72.00 136 ARG A C 1
ATOM 1054 O O . ARG A 1 136 ? -27.855 -5.301 5.237 1.00 72.00 136 ARG A O 1
ATOM 1061 N N . VAL A 1 137 ? -26.656 -3.423 5.501 1.00 76.94 137 VAL A N 1
ATOM 1062 C CA . VAL A 1 137 ? -25.675 -3.711 4.436 1.00 76.94 137 VAL A CA 1
ATOM 1063 C C . VAL A 1 137 ? -24.236 -3.824 4.940 1.00 76.94 137 VAL A C 1
ATOM 1065 O O . VAL A 1 137 ? -23.357 -4.204 4.171 1.00 76.94 137 VAL A O 1
ATOM 1068 N N . LYS A 1 138 ? -23.987 -3.554 6.229 1.00 73.00 138 LYS A N 1
ATOM 1069 C CA . LYS A 1 138 ? -22.645 -3.560 6.836 1.00 73.00 138 LYS A CA 1
ATOM 1070 C C . LYS A 1 138 ? -21.836 -4.829 6.555 1.00 73.00 138 LYS A C 1
ATOM 1072 O O . LYS A 1 138 ? -20.674 -4.734 6.189 1.00 73.00 138 LYS A O 1
ATOM 1077 N N . THR A 1 139 ? -22.443 -6.012 6.658 1.00 74.38 139 THR A N 1
ATOM 1078 C CA . THR A 1 139 ? -21.731 -7.286 6.458 1.00 74.38 139 THR A CA 1
ATOM 1079 C C . THR A 1 139 ? -21.359 -7.502 4.992 1.00 74.38 139 THR A C 1
ATOM 1081 O O . THR A 1 139 ? -20.252 -7.943 4.701 1.00 74.38 139 THR A O 1
ATOM 1084 N N . VAL A 1 140 ? -22.254 -7.141 4.066 1.00 81.31 140 VAL A N 1
ATOM 1085 C CA . VAL A 1 140 ? -22.028 -7.301 2.622 1.00 81.31 140 VAL A CA 1
ATOM 1086 C C . VAL A 1 140 ? -20.982 -6.304 2.123 1.00 81.31 140 VAL A C 1
ATOM 1088 O O . VAL A 1 140 ? -20.061 -6.704 1.418 1.00 81.31 140 VAL A O 1
ATOM 1091 N N . LEU A 1 141 ? -21.071 -5.032 2.533 1.00 79.94 141 LEU A N 1
ATOM 1092 C CA . LEU A 1 141 ? -20.083 -4.011 2.166 1.00 79.94 141 LEU A CA 1
ATOM 1093 C C . LEU A 1 141 ? -18.693 -4.361 2.702 1.00 79.94 141 LEU A C 1
ATOM 1095 O O . LEU A 1 141 ? -17.727 -4.325 1.950 1.00 79.94 141 LEU A O 1
ATOM 1099 N N . SER A 1 142 ? -18.588 -4.752 3.973 1.00 82.94 142 SER A N 1
ATOM 1100 C CA . SER A 1 142 ? -17.314 -5.158 4.572 1.00 82.94 142 SER A CA 1
ATOM 1101 C C . SER A 1 142 ? -16.701 -6.378 3.886 1.00 82.94 142 SER A C 1
ATOM 1103 O O . SER A 1 142 ? -15.489 -6.413 3.678 1.00 82.94 142 SER A O 1
ATOM 1105 N N . TYR A 1 143 ? -17.524 -7.361 3.506 1.00 84.25 143 TYR A N 1
ATOM 1106 C CA . TYR A 1 143 ? -17.064 -8.535 2.766 1.00 84.25 143 TYR A CA 1
ATOM 1107 C C . TYR A 1 143 ? -16.574 -8.169 1.362 1.00 84.25 143 TYR A C 1
ATOM 1109 O O . TYR A 1 143 ? -15.488 -8.586 0.963 1.00 84.25 143 TYR A O 1
ATOM 1117 N N . LEU A 1 144 ? -17.339 -7.348 0.635 1.00 88.56 144 LEU A N 1
ATOM 1118 C CA . LEU A 1 144 ? -16.969 -6.887 -0.700 1.00 88.56 144 LEU A CA 1
ATOM 1119 C C . LEU A 1 144 ? -15.646 -6.117 -0.666 1.00 88.56 144 LEU A C 1
ATOM 1121 O O . LEU A 1 144 ? -14.744 -6.422 -1.437 1.00 88.56 144 LEU A O 1
ATOM 1125 N N . ILE A 1 145 ? -15.508 -5.175 0.267 1.00 88.88 145 ILE A N 1
ATOM 1126 C CA . ILE A 1 145 ? -14.315 -4.331 0.398 1.00 88.88 145 ILE A CA 1
ATOM 1127 C C . ILE A 1 145 ? -13.093 -5.170 0.779 1.00 88.88 145 ILE A C 1
ATOM 1129 O O . ILE A 1 145 ? -12.017 -4.987 0.207 1.00 88.88 145 ILE A O 1
ATOM 1133 N N . GLY A 1 146 ? -13.267 -6.132 1.691 1.00 88.19 146 GLY A N 1
ATOM 1134 C CA . GLY A 1 146 ? -12.228 -7.101 2.031 1.00 88.19 146 GLY A CA 1
ATOM 1135 C C . GLY A 1 146 ? -11.774 -7.910 0.814 1.00 88.19 146 GLY A C 1
ATOM 1136 O O . GLY A 1 146 ? -10.578 -7.979 0.539 1.00 88.19 146 GLY A O 1
ATOM 1137 N N . ASN A 1 147 ? -12.719 -8.448 0.039 1.00 90.19 147 ASN A N 1
ATOM 1138 C CA . ASN A 1 147 ? -12.427 -9.231 -1.159 1.00 90.19 147 ASN A CA 1
ATOM 1139 C C . ASN A 1 147 ? -11.710 -8.390 -2.232 1.00 90.19 147 ASN A C 1
ATOM 1141 O O . ASN A 1 147 ? -10.655 -8.785 -2.726 1.00 90.19 147 ASN A O 1
ATOM 1145 N N . THR A 1 148 ? -12.204 -7.181 -2.518 1.00 91.50 148 THR A N 1
ATOM 1146 C CA . THR A 1 148 ? -11.562 -6.279 -3.485 1.00 91.50 148 THR A CA 1
ATOM 1147 C C . THR A 1 148 ? -10.156 -5.876 -3.056 1.00 91.50 148 THR A C 1
ATOM 1149 O O . THR A 1 148 ? -9.272 -5.781 -3.901 1.00 91.50 148 THR A O 1
ATOM 1152 N N . ASN A 1 149 ? -9.917 -5.694 -1.752 1.00 91.81 149 ASN A N 1
ATOM 1153 C CA . ASN A 1 149 ? -8.586 -5.395 -1.234 1.00 91.81 149 ASN A CA 1
ATOM 1154 C C . ASN A 1 149 ? -7.629 -6.580 -1.436 1.00 91.81 149 ASN A C 1
ATOM 1156 O O . ASN A 1 149 ? -6.493 -6.388 -1.861 1.00 91.81 149 ASN A O 1
ATOM 1160 N N . SER A 1 150 ? -8.090 -7.811 -1.201 1.00 91.81 150 SER A N 1
ATOM 1161 C CA . SER A 1 150 ? -7.300 -9.013 -1.484 1.00 91.81 150 SER A CA 1
ATOM 1162 C C . SER A 1 150 ? -6.962 -9.146 -2.972 1.00 91.81 150 SER A C 1
ATOM 1164 O O . SER A 1 150 ? -5.802 -9.378 -3.305 1.00 91.81 150 SER A O 1
ATOM 1166 N N . ILE A 1 151 ? -7.931 -8.939 -3.872 1.00 94.31 151 ILE A N 1
ATOM 1167 C CA . ILE A 1 151 ? -7.696 -8.977 -5.327 1.00 94.31 151 ILE A CA 1
ATOM 1168 C C . ILE A 1 151 ? -6.706 -7.884 -5.745 1.00 94.31 151 ILE A C 1
ATOM 1170 O O . ILE A 1 151 ? -5.786 -8.151 -6.517 1.00 94.31 151 ILE A O 1
ATOM 1174 N N . ALA A 1 152 ? -6.855 -6.670 -5.209 1.00 91.56 152 ALA A N 1
ATOM 1175 C CA . ALA A 1 152 ? -5.960 -5.559 -5.510 1.00 91.56 152 ALA A CA 1
ATOM 1176 C C . ALA A 1 152 ? -4.519 -5.851 -5.067 1.00 91.56 152 ALA A C 1
ATOM 1178 O O . ALA A 1 152 ? -3.584 -5.584 -5.822 1.00 91.56 152 ALA A O 1
ATOM 1179 N N . LEU A 1 153 ? -4.321 -6.448 -3.886 1.00 91.12 153 LEU A N 1
ATOM 1180 C CA . LEU A 1 153 ? -2.992 -6.835 -3.403 1.00 91.12 153 LEU A CA 1
ATOM 1181 C C . LEU A 1 153 ? -2.350 -7.914 -4.283 1.00 91.12 153 LEU A C 1
ATOM 1183 O O . LEU A 1 153 ? -1.176 -7.795 -4.627 1.00 91.12 153 LEU A O 1
ATOM 1187 N N . VAL A 1 154 ? -3.116 -8.925 -4.702 1.00 93.81 154 VAL A N 1
ATOM 1188 C CA . VAL A 1 154 ? -2.626 -9.967 -5.622 1.00 93.81 154 VAL A CA 1
ATOM 1189 C C . VAL A 1 154 ? -2.254 -9.369 -6.982 1.00 93.81 154 VAL A C 1
ATOM 1191 O O . VAL A 1 154 ? -1.170 -9.642 -7.500 1.00 93.81 154 VAL A O 1
ATOM 1194 N N . GLY A 1 155 ? -3.107 -8.503 -7.537 1.00 93.75 155 GLY A N 1
ATOM 1195 C CA . GLY A 1 155 ? -2.826 -7.791 -8.786 1.00 93.75 155 GLY A CA 1
ATOM 1196 C C . GLY A 1 155 ? -1.580 -6.906 -8.686 1.00 93.75 155 GLY A C 1
ATOM 1197 O O . GLY A 1 155 ? -0.738 -6.912 -9.583 1.00 93.75 155 GLY A O 1
ATOM 1198 N N . SER A 1 156 ? -1.415 -6.214 -7.557 1.00 89.38 156 SER A N 1
ATOM 1199 C CA . SER A 1 156 ? -0.245 -5.372 -7.283 1.00 89.38 156 SER A CA 1
ATOM 1200 C C . SER A 1 156 ? 1.038 -6.202 -7.231 1.00 89.38 156 SER A C 1
ATOM 1202 O O . SER A 1 156 ? 2.032 -5.831 -7.848 1.00 89.38 156 SER A O 1
ATOM 1204 N N . PHE A 1 157 ? 1.010 -7.365 -6.575 1.00 90.38 157 PHE A N 1
ATOM 1205 C CA . PHE A 1 157 ? 2.148 -8.287 -6.549 1.00 90.38 157 PHE A CA 1
ATOM 1206 C C . PHE A 1 157 ? 2.538 -8.768 -7.949 1.00 90.38 157 PHE A C 1
ATOM 1208 O O . PHE A 1 157 ? 3.717 -8.731 -8.301 1.00 90.38 157 PHE A O 1
ATOM 1215 N N . CYS A 1 158 ? 1.562 -9.168 -8.769 1.00 91.88 158 CYS A N 1
ATOM 1216 C CA . CYS A 1 158 ? 1.813 -9.585 -10.149 1.00 91.88 158 CYS A CA 1
ATOM 1217 C C . CYS A 1 158 ? 2.474 -8.460 -10.966 1.00 91.88 158 CYS A C 1
ATOM 1219 O O . CYS A 1 158 ? 3.476 -8.691 -11.645 1.00 91.88 158 CYS A O 1
ATOM 1221 N N . SER A 1 159 ? 1.978 -7.226 -10.826 1.00 89.31 159 SER A N 1
ATOM 1222 C CA . SER A 1 159 ? 2.548 -6.057 -11.500 1.00 89.31 159 SER A CA 1
ATOM 1223 C C . SER A 1 159 ? 3.990 -5.767 -11.076 1.00 89.31 159 SER A C 1
ATOM 1225 O O . SER A 1 159 ? 4.808 -5.406 -11.921 1.00 89.31 159 SER A O 1
ATOM 1227 N N . VAL A 1 160 ? 4.327 -5.915 -9.790 1.00 87.75 160 VAL A N 1
ATOM 1228 C CA . VAL A 1 160 ? 5.695 -5.682 -9.292 1.00 87.75 160 VAL A CA 1
ATOM 1229 C C . VAL A 1 160 ? 6.661 -6.736 -9.833 1.00 87.75 160 VAL A C 1
ATOM 1231 O O . VAL A 1 160 ? 7.762 -6.389 -10.260 1.00 87.75 160 VAL A O 1
ATOM 1234 N N . VAL A 1 161 ? 6.249 -8.007 -9.883 1.00 89.31 161 VAL A N 1
ATOM 1235 C CA . VAL A 1 161 ? 7.068 -9.089 -10.460 1.00 89.31 161 VAL A CA 1
ATOM 1236 C C . VAL A 1 161 ? 7.307 -8.857 -11.953 1.00 89.31 161 VAL A C 1
ATOM 1238 O O . VAL A 1 161 ? 8.433 -9.010 -12.425 1.00 89.31 161 VAL A O 1
ATOM 1241 N N . TYR A 1 162 ? 6.280 -8.424 -12.687 1.00 87.00 162 TYR A N 1
ATOM 1242 C CA . TYR A 1 162 ? 6.419 -8.049 -14.093 1.00 87.00 162 TYR A CA 1
ATOM 1243 C C . TYR A 1 162 ? 7.392 -6.873 -14.283 1.00 87.00 162 TYR A C 1
ATOM 1245 O O . TYR A 1 162 ? 8.304 -6.955 -15.103 1.00 87.00 162 TYR A O 1
ATOM 1253 N N . GLY A 1 163 ? 7.271 -5.815 -13.474 1.00 86.75 163 GLY A N 1
ATOM 1254 C CA . GLY A 1 163 ? 8.200 -4.680 -13.504 1.00 86.75 163 GLY A CA 1
ATOM 1255 C C . GLY A 1 163 ? 9.647 -5.082 -13.197 1.00 86.75 163 GLY A C 1
ATOM 1256 O O . GLY A 1 163 ? 10.571 -4.627 -13.871 1.00 86.75 163 GLY A O 1
ATOM 1257 N N . PHE A 1 164 ? 9.854 -5.985 -12.235 1.00 85.81 164 PHE A N 1
ATOM 1258 C CA . PHE A 1 164 ? 11.177 -6.530 -11.926 1.00 85.81 164 PHE A CA 1
ATOM 1259 C C . PHE A 1 164 ? 11.768 -7.314 -13.106 1.00 85.81 164 PHE A C 1
ATOM 1261 O O . PHE A 1 164 ? 12.934 -7.116 -13.448 1.00 85.81 164 PHE A O 1
ATOM 1268 N N . ALA A 1 165 ? 10.965 -8.141 -13.783 1.00 86.94 165 ALA A N 1
ATOM 1269 C CA . ALA A 1 165 ? 11.405 -8.876 -14.967 1.00 86.94 165 ALA A CA 1
ATOM 1270 C C . ALA A 1 165 ? 11.864 -7.939 -16.101 1.00 86.94 165 ALA A C 1
ATOM 1272 O O . ALA A 1 165 ? 12.899 -8.191 -16.716 1.00 86.94 165 ALA A O 1
ATOM 1273 N N . ILE A 1 166 ? 11.156 -6.824 -16.332 1.00 84.12 166 ILE A N 1
ATOM 1274 C CA . ILE A 1 166 ? 11.560 -5.809 -17.323 1.00 84.12 166 ILE A CA 1
ATOM 1275 C C . ILE A 1 166 ? 12.900 -5.167 -16.948 1.00 84.12 166 ILE A C 1
ATOM 1277 O O . ILE A 1 166 ? 13.740 -4.948 -17.819 1.00 84.12 166 ILE A O 1
ATOM 1281 N N . GLN A 1 167 ? 13.125 -4.870 -15.667 1.00 85.56 167 GLN A N 1
ATOM 1282 C CA . GLN A 1 167 ? 14.392 -4.283 -15.223 1.00 85.56 167 GLN A CA 1
ATOM 1283 C C . GLN A 1 167 ? 15.564 -5.255 -15.411 1.00 85.56 167 GLN A C 1
ATOM 1285 O O . GLN A 1 167 ? 16.614 -4.852 -15.909 1.00 85.56 167 GLN A O 1
ATOM 1290 N N . VAL A 1 168 ? 15.381 -6.540 -15.091 1.00 86.38 168 VAL A N 1
ATOM 1291 C CA . VAL A 1 168 ? 16.391 -7.581 -15.355 1.00 86.38 168 VAL A CA 1
ATOM 1292 C C . VAL A 1 168 ? 16.659 -7.714 -16.856 1.00 86.38 168 VAL A C 1
ATOM 1294 O O . VAL A 1 168 ? 17.815 -7.784 -17.270 1.00 86.38 168 VAL A O 1
ATOM 1297 N N . TYR A 1 169 ? 15.612 -7.684 -17.681 1.00 82.62 169 TYR A N 1
ATOM 1298 C CA . TYR A 1 169 ? 15.740 -7.697 -19.137 1.00 82.62 169 TYR A CA 1
ATOM 1299 C C . TYR A 1 169 ? 16.558 -6.505 -19.661 1.00 82.62 169 TYR A C 1
ATOM 1301 O O . TYR A 1 169 ? 17.488 -6.696 -20.444 1.00 82.62 169 TYR A O 1
ATOM 1309 N N . ALA A 1 170 ? 16.279 -5.289 -19.180 1.00 82.62 170 ALA A N 1
ATOM 1310 C CA . ALA A 1 170 ? 17.025 -4.095 -19.571 1.00 82.62 170 ALA A CA 1
ATOM 1311 C C . ALA A 1 170 ? 18.526 -4.217 -19.253 1.00 82.62 170 ALA A C 1
ATOM 1313 O O . ALA A 1 170 ? 19.359 -3.824 -20.067 1.00 82.62 170 ALA A O 1
ATOM 1314 N N . ILE A 1 171 ? 18.883 -4.821 -18.113 1.00 84.00 171 ILE A N 1
ATOM 1315 C CA . ILE A 1 171 ? 20.285 -5.078 -17.746 1.00 84.00 171 ILE A CA 1
ATOM 1316 C C . ILE A 1 171 ? 20.957 -6.014 -18.760 1.00 84.00 171 ILE A C 1
ATOM 1318 O O . ILE A 1 171 ? 22.080 -5.744 -19.182 1.00 84.00 171 ILE A O 1
ATOM 1322 N N . VAL A 1 172 ? 20.286 -7.094 -19.174 1.00 83.69 172 VAL A N 1
ATOM 1323 C CA . VAL A 1 172 ? 20.844 -8.071 -20.129 1.00 83.69 172 VAL A CA 1
ATOM 1324 C C . VAL A 1 172 ? 21.079 -7.446 -21.504 1.00 83.69 172 VAL A C 1
ATOM 1326 O O . VAL A 1 172 ? 22.135 -7.672 -22.092 1.00 83.69 172 VAL A O 1
ATOM 1329 N N . VAL A 1 173 ? 20.138 -6.635 -21.994 1.00 81.56 173 VAL A N 1
ATOM 1330 C CA . VAL A 1 173 ? 20.268 -5.939 -23.286 1.00 81.56 173 VAL A CA 1
ATOM 1331 C C . VAL A 1 173 ? 21.447 -4.967 -23.274 1.00 81.56 173 VAL A C 1
ATOM 1333 O O . VAL A 1 173 ? 22.242 -4.957 -24.212 1.00 81.56 173 VAL A O 1
ATOM 1336 N N . ILE A 1 174 ? 21.595 -4.190 -22.196 1.00 83.19 174 ILE A N 1
ATOM 1337 C CA . ILE A 1 174 ? 22.712 -3.247 -22.041 1.00 83.19 174 ILE A CA 1
ATOM 1338 C C . ILE A 1 174 ? 24.049 -3.997 -21.941 1.00 83.19 174 ILE A C 1
ATOM 1340 O O . ILE A 1 174 ? 25.029 -3.579 -22.543 1.00 83.19 174 ILE A O 1
ATOM 1344 N N . ALA A 1 175 ? 24.103 -5.123 -21.224 1.00 82.38 175 ALA A N 1
ATOM 1345 C CA . ALA A 1 175 ? 25.329 -5.908 -21.048 1.00 82.38 175 ALA A CA 1
ATOM 1346 C C . ALA A 1 175 ? 25.807 -6.638 -22.320 1.00 82.38 175 ALA A C 1
ATOM 1348 O O . ALA A 1 175 ? 26.901 -7.203 -22.327 1.00 82.38 175 ALA A O 1
ATOM 1349 N N . ARG A 1 176 ? 24.982 -6.684 -23.370 1.00 78.00 176 ARG A N 1
ATOM 1350 C CA . ARG A 1 176 ? 25.244 -7.405 -24.625 1.00 78.00 176 ARG A CA 1
ATOM 1351 C C . ARG A 1 176 ? 25.270 -6.479 -25.845 1.00 78.00 176 ARG A C 1
ATOM 1353 O O . ARG A 1 176 ? 25.075 -6.956 -26.957 1.00 78.00 176 ARG A O 1
ATOM 1360 N N . ASP A 1 177 ? 25.471 -5.176 -25.630 1.00 73.25 177 ASP A N 1
ATOM 1361 C CA . ASP A 1 177 ? 25.557 -4.139 -26.674 1.00 73.25 177 ASP A CA 1
ATOM 1362 C C . ASP A 1 177 ? 24.389 -4.151 -27.686 1.00 73.25 177 ASP A C 1
ATOM 1364 O O . ASP A 1 177 ? 24.524 -3.704 -28.823 1.00 73.25 177 ASP A O 1
ATOM 1368 N N . GLY A 1 178 ? 23.211 -4.639 -27.274 1.00 62.84 178 GLY A N 1
ATOM 1369 C CA . GLY A 1 178 ? 22.024 -4.709 -28.130 1.00 62.84 178 GLY A CA 1
ATOM 1370 C C . GLY A 1 178 ? 21.968 -5.883 -29.118 1.00 62.84 178 GLY A C 1
ATOM 1371 O O . GLY A 1 178 ? 20.995 -5.962 -29.860 1.00 62.84 178 GLY A O 1
ATOM 1372 N N . ASP A 1 179 ? 22.920 -6.824 -29.097 1.00 59.16 179 ASP A N 1
ATOM 1373 C CA . ASP A 1 179 ? 22.956 -8.003 -29.995 1.00 59.16 179 ASP A CA 1
ATOM 1374 C C . ASP A 1 179 ? 22.060 -9.170 -29.510 1.00 59.16 179 ASP A C 1
ATOM 1376 O O . ASP A 1 179 ? 22.270 -10.342 -29.818 1.00 59.16 179 ASP A O 1
ATOM 1380 N N . PHE A 1 180 ? 21.062 -8.863 -28.672 1.00 59.81 180 PHE A N 1
ATOM 1381 C CA . PHE A 1 180 ? 20.093 -9.826 -28.149 1.00 59.81 180 PHE A CA 1
ATOM 1382 C C . PHE A 1 180 ? 18.765 -9.674 -28.899 1.00 59.81 180 PHE A C 1
ATOM 1384 O O . PHE A 1 180 ? 17.956 -8.799 -28.586 1.00 59.81 180 PHE A O 1
ATOM 1391 N N . GLU A 1 181 ? 18.519 -10.545 -29.879 1.00 58.12 181 GLU A N 1
ATOM 1392 C CA . GLU A 1 181 ? 17.195 -10.675 -30.489 1.00 58.12 181 GLU A CA 1
ATOM 1393 C C . GLU A 1 181 ? 16.221 -11.329 -29.501 1.00 58.12 181 GLU A C 1
ATOM 1395 O O . GLU A 1 181 ? 16.417 -12.446 -29.016 1.00 58.12 181 GLU A O 1
ATOM 1400 N N . VAL A 1 182 ? 15.145 -10.611 -29.188 1.00 57.03 182 VAL A N 1
ATOM 1401 C CA . VAL A 1 182 ? 14.085 -11.086 -28.298 1.00 57.03 182 VAL A CA 1
ATOM 1402 C C . VAL A 1 182 ? 13.323 -12.211 -28.986 1.00 57.03 182 VAL A C 1
ATOM 1404 O O . VAL A 1 182 ? 12.600 -11.965 -29.952 1.00 57.03 182 VAL A O 1
ATOM 1407 N N . THR A 1 183 ? 13.398 -13.431 -28.451 1.00 58.78 183 THR A N 1
ATOM 1408 C CA . THR A 1 183 ? 12.436 -14.480 -28.799 1.00 58.78 183 THR A CA 1
ATOM 1409 C C . THR A 1 183 ? 11.050 -14.004 -28.362 1.00 58.78 183 THR A C 1
ATOM 1411 O O . THR A 1 183 ? 10.729 -13.999 -27.173 1.00 58.78 183 THR A O 1
ATOM 1414 N N . GLN A 1 184 ? 10.241 -13.530 -29.311 1.00 47.41 184 GLN A N 1
ATOM 1415 C CA . GLN A 1 184 ? 8.849 -13.168 -29.062 1.00 47.41 184 GLN A CA 1
ATOM 1416 C C . GLN A 1 184 ? 8.132 -14.439 -28.596 1.00 47.41 184 GLN A C 1
ATOM 1418 O O . GLN A 1 184 ? 7.895 -15.348 -29.391 1.00 47.41 184 GLN A O 1
ATOM 1423 N N . LEU A 1 185 ? 7.817 -14.532 -27.303 1.00 47.28 185 LEU A N 1
ATOM 1424 C CA . LEU A 1 185 ? 6.934 -15.577 -26.800 1.00 47.28 185 LEU A CA 1
ATOM 1425 C C . LEU A 1 185 ? 5.541 -15.301 -27.364 1.00 47.28 185 LEU A C 1
ATOM 1427 O O . LEU A 1 185 ? 4.761 -14.541 -26.791 1.00 47.28 185 LEU A O 1
ATOM 1431 N N . ASN A 1 186 ? 5.252 -15.909 -28.513 1.00 40.09 186 ASN A N 1
ATOM 1432 C CA . ASN A 1 186 ? 3.905 -16.015 -29.036 1.00 40.09 186 ASN A CA 1
ATOM 1433 C C . ASN A 1 186 ? 3.060 -16.687 -27.948 1.00 40.09 186 ASN A C 1
ATOM 1435 O O . ASN A 1 186 ? 3.252 -17.855 -27.610 1.00 40.09 186 ASN A O 1
ATOM 1439 N N . TYR A 1 187 ? 2.121 -15.936 -27.378 1.00 47.78 187 TYR A N 1
ATOM 1440 C CA . TYR A 1 187 ? 1.262 -16.352 -26.261 1.00 47.78 187 TYR A CA 1
ATOM 1441 C C . TYR A 1 187 ? 0.387 -17.583 -26.585 1.00 47.78 187 TYR A C 1
ATOM 1443 O O . TYR A 1 187 ? -0.334 -18.078 -25.723 1.00 47.78 187 TYR A O 1
ATOM 1451 N N . THR A 1 188 ? 0.440 -18.075 -27.825 1.00 49.09 188 THR A N 1
ATOM 1452 C CA . THR A 1 188 ? -0.250 -19.268 -28.315 1.00 49.09 188 THR A CA 1
ATOM 1453 C C . THR A 1 188 ? 0.385 -20.583 -27.860 1.00 49.09 188 THR A C 1
ATOM 1455 O O . THR A 1 188 ? -0.325 -21.580 -27.844 1.00 49.09 188 THR A O 1
ATOM 1458 N N . GLU A 1 189 ? 1.662 -20.618 -27.456 1.00 49.06 189 GLU A N 1
ATOM 1459 C CA . GLU A 1 189 ? 2.320 -21.888 -27.077 1.00 49.06 189 GLU A CA 1
ATOM 1460 C C . GLU A 1 189 ? 2.318 -22.189 -25.570 1.00 49.06 189 GLU A C 1
ATOM 1462 O O . GLU A 1 189 ? 2.472 -23.338 -25.167 1.00 49.06 189 GLU A O 1
ATOM 1467 N N . CYS A 1 190 ? 2.085 -21.191 -24.711 1.00 46.47 190 CYS A N 1
ATOM 1468 C CA . CYS A 1 190 ? 2.134 -21.386 -23.254 1.00 46.47 190 CYS A CA 1
ATOM 1469 C C . CYS A 1 190 ? 0.776 -21.711 -22.606 1.00 46.47 190 CYS A C 1
ATOM 1471 O O . CYS A 1 190 ? 0.736 -22.005 -21.412 1.00 46.47 190 CYS A O 1
ATOM 1473 N N . LEU A 1 191 ? -0.337 -21.652 -23.350 1.00 44.88 191 LEU A N 1
ATOM 1474 C CA . LEU A 1 191 ? -1.687 -21.857 -22.798 1.00 44.88 191 LEU A CA 1
ATOM 1475 C C . LEU A 1 191 ? -2.207 -23.303 -22.871 1.00 44.88 191 LEU A C 1
ATOM 1477 O O . LEU A 1 191 ? -3.274 -23.578 -22.327 1.00 44.88 191 LEU A O 1
ATOM 1481 N N . TRP A 1 192 ? -1.454 -24.241 -23.453 1.00 34.75 192 TRP A N 1
ATOM 1482 C CA . TRP A 1 192 ? -1.649 -25.686 -23.277 1.00 34.75 192 TRP A CA 1
ATOM 1483 C C . TRP A 1 192 ? -0.459 -26.480 -23.835 1.00 34.75 192 TRP A C 1
ATOM 1485 O O . TRP A 1 192 ? 0.145 -26.046 -24.809 1.00 34.75 192 TRP A O 1
ATOM 1495 N N . PRO A 1 193 ? -0.174 -27.689 -23.315 1.00 46.53 193 PRO A N 1
ATOM 1496 C CA . PRO A 1 193 ? 0.548 -28.730 -24.034 1.00 46.53 193 PRO A CA 1
ATOM 1497 C C . PRO A 1 193 ? -0.413 -29.875 -24.422 1.00 46.53 193 PRO A C 1
ATOM 1499 O O . PRO A 1 193 ? -0.206 -31.019 -24.034 1.00 46.53 193 PRO A O 1
ATOM 1502 N N . VAL A 1 194 ? -1.514 -29.601 -25.132 1.00 54.47 194 VAL A N 1
ATOM 1503 C CA . VAL A 1 194 ? -2.391 -30.616 -25.732 1.00 54.47 194 VAL A CA 1
ATOM 1504 C C . VAL A 1 194 ? -2.821 -30.242 -27.165 1.00 54.47 194 VAL A C 1
ATOM 1506 O O . VAL A 1 194 ? -3.745 -29.459 -27.355 1.00 54.47 194 VAL A O 1
ATOM 1509 N N . SER A 1 195 ? -2.226 -30.948 -28.144 1.00 41.78 195 SER A N 1
ATOM 1510 C CA . SER A 1 195 ? -2.768 -31.290 -29.484 1.00 41.78 195 SER A CA 1
ATOM 1511 C C . SER A 1 195 ? -2.677 -30.209 -30.593 1.00 41.78 195 SER A C 1
ATOM 1513 O O . SER A 1 195 ? -3.426 -29.250 -30.604 1.00 41.78 195 SER A O 1
ATOM 1515 N N . LEU A 1 196 ? -1.826 -30.303 -31.623 1.00 37.25 196 LEU A N 1
ATOM 1516 C CA . LEU A 1 196 ? -1.766 -31.362 -32.639 1.00 37.25 196 LEU A CA 1
ATOM 1517 C C . LEU A 1 196 ? -0.536 -31.145 -33.544 1.00 37.25 196 LEU A C 1
ATOM 1519 O O . LEU A 1 196 ? -0.419 -30.100 -34.179 1.00 37.25 196 LEU A O 1
ATOM 1523 N N . GLN A 1 197 ? 0.309 -32.170 -33.689 1.00 37.94 197 GLN A N 1
ATOM 1524 C CA . GLN A 1 197 ? 0.990 -32.411 -34.962 1.00 37.94 197 GLN A CA 1
ATOM 1525 C C . GLN A 1 197 ? -0.065 -32.864 -35.976 1.00 37.94 197 GLN A C 1
ATOM 1527 O O . GLN A 1 197 ? -0.728 -33.883 -35.754 1.00 37.94 197 GLN A O 1
ATOM 1532 N N . LYS A 1 198 ? -0.184 -32.151 -37.092 1.00 36.31 198 LYS A N 1
ATOM 1533 C CA . LYS A 1 198 ? -0.550 -32.730 -38.384 1.00 36.31 198 LYS A CA 1
ATOM 1534 C C . LYS A 1 198 ? -0.014 -31.872 -39.514 1.00 36.31 198 LYS A C 1
ATOM 1536 O O . LYS A 1 198 ? -0.150 -30.637 -39.405 1.00 36.31 198 LYS A O 1
#

Secondary structure (DSSP, 8-state):
---------HHHHHHHHHTSHHHHGGGG-TT-----TTT-SSHHHHHHHTT----S-----HHHHHHHHHHHHTHHHHHHHHHHHHHHHHHHHHHHHHHHHHHHHHHHHHHHHHHHHH---TTHHHHHHHHHS-TTTHHHHHHHHHHHHHHHHHHHHHHHHHHHHHHHHHHHHHHTTT--------TTSSS-S-----

Sequence (198 aa):
MSKIHTVLSQEELVEQVKSHKEYYNNTQNVEGRRIDPNLASNDVEMLGQLGYKQELKRHFSTFQCFGVAFSIMGLLPSIASIFSQGIVAGPAGFLWGWVISSLLILTIGVAMSISGSSISTSGGLYYWTNYYAPPRVKTVLSYLIGNTNSIALVGSFCSVVYGFAIQVYAIVVIARDGDFEVTQLNYTECLWPVSLQK

InterPro domains:
  IPR002293 Amino acid/polyamine transporter I [PF13520] (60-166)

Foldseek 3Di:
DDDDDDPDDPVVVVVVLCPPPVLVVCVVVPVALDQDPVVDPDPQVSCSSVVHHPPDDPPDDPVNVVVVVCVVVPVPLVCVLCVVVDVVCDPVSNVVVVVVVVVVVVVVVVVQVVLCVNDVDPLGPLVSQLNPDDPVCSVVRSVVVVVVVVVVVVVVVVVVVVSVVVVVVVVVCVVVVNPDDDPPPPVVPPPDPDDDDD